Protein AF-A0A0M8PF37-F1 (afdb_monomer_lite)

Organism: NCBI:txid229535

Sequence (251 aa):
MSMDTLSPRGLLAKNKTFCYDGPNFSKLQDATQATSTLPYDDSRLQYYVRFTARGQQELYAGLLVPVMEYFYQIANQSMDLEFGFRGIENTCTSILELSAKAKDDYDEIFDGLKRLYGDESDNESLRAEIQEKIKQRLDVVNDMSDKAKDTSDNLVVAIRNINDAQERAKKVGVDLAKQTTVDRLRRCHEGETDAQEEFESDVLALERLKGIIAKQNMQDDSTASLVDLQLAVDEFFFPEIDTFDDDTWAL

Structure (mmCIF, N/CA/C/O backbone):
data_AF-A0A0M8PF37-F1
#
_entry.id   AF-A0A0M8PF37-F1
#
loop_
_atom_site.group_PDB
_atom_site.id
_atom_site.type_symbol
_atom_site.label_atom_id
_atom_site.label_alt_id
_atom_site.label_comp_id
_atom_site.label_asym_id
_atom_site.label_entity_id
_atom_site.label_seq_id
_atom_site.pdbx_PDB_ins_code
_atom_site.Cartn_x
_atom_site.Cartn_y
_atom_site.Cartn_z
_atom_site.occupancy
_atom_site.B_iso_or_equiv
_atom_site.auth_seq_id
_atom_site.auth_comp_id
_atom_site.auth_asym_id
_atom_site.auth_atom_id
_atom_site.pdbx_PDB_model_num
ATOM 1 N N . MET A 1 1 ? -31.238 -7.993 33.198 1.00 41.25 1 MET A N 1
ATOM 2 C CA . MET A 1 1 ? -30.629 -7.743 31.873 1.00 41.25 1 MET A CA 1
ATOM 3 C C . MET A 1 1 ? -29.927 -9.012 31.429 1.00 41.25 1 MET A C 1
ATOM 5 O O . MET A 1 1 ? -29.286 -9.632 32.266 1.00 41.25 1 MET A O 1
ATOM 9 N N . SER A 1 2 ? -30.096 -9.448 30.178 1.00 36.59 2 SER A N 1
ATOM 10 C CA . SER A 1 2 ? -29.299 -10.570 29.663 1.00 36.59 2 SER A CA 1
ATOM 11 C C . SER A 1 2 ? -27.861 -10.089 29.438 1.00 36.59 2 SER A C 1
ATOM 13 O O . SER A 1 2 ? -27.684 -9.010 28.878 1.00 36.59 2 SER A O 1
ATOM 15 N N . MET A 1 3 ? -26.845 -10.875 29.822 1.00 42.09 3 MET A N 1
ATOM 16 C CA . MET A 1 3 ? -25.429 -10.620 29.472 1.00 42.09 3 MET A CA 1
ATOM 17 C C . MET A 1 3 ? -25.216 -10.451 27.953 1.00 42.09 3 MET A C 1
ATOM 19 O O . MET A 1 3 ? -24.220 -9.882 27.517 1.00 42.09 3 MET A O 1
ATOM 23 N N . ASP A 1 4 ? -26.186 -10.894 27.152 1.00 47.25 4 ASP A N 1
ATOM 24 C CA . ASP A 1 4 ? -26.227 -10.782 25.698 1.00 47.25 4 ASP A CA 1
ATOM 25 C C . ASP A 1 4 ? -26.173 -9.352 25.133 1.00 47.25 4 ASP A C 1
ATOM 27 O O . ASP A 1 4 ? -25.844 -9.197 23.959 1.00 47.25 4 ASP A O 1
ATOM 31 N N . THR A 1 5 ? -26.514 -8.314 25.903 1.00 53.84 5 THR A N 1
ATOM 32 C CA . THR A 1 5 ? -26.517 -6.917 25.416 1.00 53.84 5 THR A CA 1
ATOM 33 C C . THR A 1 5 ? -25.208 -6.163 25.651 1.00 53.84 5 THR A C 1
ATOM 35 O O . THR A 1 5 ? -25.078 -5.051 25.157 1.00 53.84 5 THR A O 1
ATOM 38 N N . LEU A 1 6 ? -24.253 -6.736 26.394 1.00 63.09 6 LEU A N 1
ATOM 39 C CA . LEU A 1 6 ? -23.009 -6.053 26.793 1.00 63.09 6 LEU A CA 1
ATOM 40 C C . LEU A 1 6 ? -21.732 -6.729 26.273 1.00 63.09 6 LEU A C 1
ATOM 42 O O . LEU A 1 6 ? -20.633 -6.228 26.481 1.00 63.09 6 LEU A O 1
ATOM 46 N N . SER A 1 7 ? -21.851 -7.868 25.590 1.00 59.69 7 SER A N 1
ATOM 47 C CA . SER A 1 7 ? -20.716 -8.483 24.899 1.00 59.69 7 SER A CA 1
ATOM 48 C C . SER A 1 7 ? -20.489 -7.823 23.533 1.00 59.69 7 SER A C 1
ATOM 50 O O . SER A 1 7 ? -21.478 -7.552 22.846 1.00 59.69 7 SER A O 1
ATOM 52 N N . PRO A 1 8 ? -19.238 -7.655 23.077 1.00 60.00 8 PRO A N 1
ATOM 53 C CA . PRO A 1 8 ? -18.944 -7.097 21.761 1.00 60.00 8 PRO A CA 1
ATOM 54 C C . PRO A 1 8 ? -19.231 -8.142 20.666 1.00 60.00 8 PRO A C 1
ATOM 56 O O . PRO A 1 8 ? -18.374 -8.934 20.270 1.00 60.00 8 PRO A O 1
ATOM 59 N N . ARG A 1 9 ? -20.500 -8.219 20.248 1.00 58.34 9 ARG A N 1
ATOM 60 C CA . ARG A 1 9 ? -21.048 -9.354 19.488 1.00 58.34 9 ARG A CA 1
ATOM 61 C C . ARG A 1 9 ? -20.546 -9.472 18.052 1.00 58.34 9 ARG A C 1
ATOM 63 O O . ARG A 1 9 ? -20.535 -10.599 17.561 1.00 58.34 9 ARG A O 1
ATOM 70 N N . GLY A 1 10 ? -20.124 -8.392 17.398 1.00 60.72 10 GLY A N 1
ATOM 71 C CA . GLY A 1 10 ? -19.619 -8.475 16.025 1.00 60.72 10 GLY A CA 1
ATOM 72 C C . GLY A 1 10 ? -18.107 -8.346 15.864 1.00 60.72 10 GLY A C 1
ATOM 73 O O . GLY A 1 10 ? -17.616 -8.393 14.742 1.00 60.72 10 GLY A O 1
ATOM 74 N N . LEU A 1 11 ? -17.330 -8.365 16.957 1.00 63.00 11 LEU A N 1
ATOM 75 C CA . LEU A 1 11 ? -15.872 -8.589 16.866 1.00 63.00 11 LEU A CA 1
ATOM 76 C C . LEU A 1 11 ? -15.495 -9.982 16.378 1.00 63.00 11 LEU A C 1
ATOM 78 O O . LEU A 1 11 ? -14.340 -10.251 16.048 1.00 63.00 11 LEU A O 1
ATOM 82 N N . LEU A 1 12 ? -16.479 -10.872 16.332 1.00 61.25 12 LEU A N 1
ATOM 83 C CA . LEU A 1 12 ? -16.409 -12.106 15.588 1.00 61.25 12 LEU A CA 1
ATOM 84 C C . LEU A 1 12 ? -17.060 -11.846 14.228 1.00 61.25 12 LEU A C 1
ATOM 86 O O . LEU A 1 12 ? -18.280 -11.707 14.137 1.00 61.25 12 LEU A O 1
ATOM 90 N N . ALA A 1 13 ? -16.251 -11.815 13.167 1.00 54.03 13 ALA A N 1
ATOM 91 C CA . ALA A 1 13 ? -16.734 -11.795 11.793 1.00 54.03 13 ALA A CA 1
ATO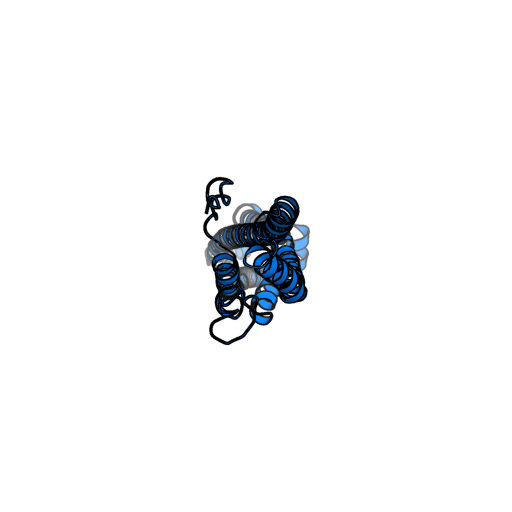M 92 C C . ALA A 1 13 ? -17.719 -12.958 11.559 1.00 54.03 13 ALA A C 1
ATOM 94 O O . ALA A 1 13 ? -17.758 -13.930 12.322 1.00 54.03 13 ALA A O 1
ATOM 95 N N . LYS A 1 14 ? -18.482 -12.919 10.456 1.00 54.03 14 LYS A N 1
ATOM 96 C CA . LYS A 1 14 ? -19.521 -13.919 10.100 1.00 54.03 14 LYS A CA 1
ATOM 97 C C . LYS A 1 14 ? -19.084 -15.394 10.220 1.00 54.03 14 LYS A C 1
ATOM 99 O O . LYS A 1 14 ? -19.938 -16.271 10.333 1.00 54.03 14 LYS A O 1
ATOM 104 N N . ASN A 1 15 ? -17.779 -15.665 10.250 1.00 53.44 15 ASN A N 1
ATOM 105 C CA . ASN A 1 15 ? -17.171 -16.991 10.326 1.00 53.44 15 ASN A CA 1
ATOM 106 C C . ASN A 1 15 ? -16.589 -17.345 11.715 1.00 53.44 15 ASN A C 1
ATOM 108 O O . ASN A 1 15 ? -15.863 -18.330 11.828 1.00 53.44 15 ASN A O 1
ATOM 112 N N . LYS A 1 16 ? -16.901 -16.578 12.772 1.00 55.47 16 LYS A N 1
ATOM 113 C CA . LYS A 1 16 ? -16.341 -16.708 14.138 1.00 55.47 16 LYS A CA 1
ATOM 114 C C . LYS A 1 16 ? -14.830 -16.470 14.247 1.00 55.47 16 LYS A C 1
ATOM 116 O O . LYS A 1 16 ? -14.225 -16.827 15.256 1.00 55.47 16 LYS A O 1
ATOM 121 N N . THR A 1 17 ? -14.223 -15.883 13.227 1.00 59.75 17 THR A N 1
ATOM 122 C CA . THR A 1 17 ? -12.863 -15.348 13.285 1.00 59.75 17 THR A CA 1
ATOM 123 C C . THR A 1 17 ? -12.907 -13.931 13.834 1.00 59.75 17 THR A C 1
ATOM 125 O O . THR A 1 17 ? -13.878 -13.211 13.612 1.00 59.75 17 THR A O 1
ATOM 128 N N . PHE A 1 18 ? -11.879 -13.542 14.583 1.00 69.81 18 PHE A N 1
ATOM 129 C CA . PHE A 1 18 ? -11.721 -12.164 15.039 1.00 69.81 18 PHE A CA 1
ATOM 130 C C . PHE A 1 18 ? -11.719 -11.207 13.834 1.00 69.81 18 PHE A C 1
ATOM 132 O O . PHE A 1 18 ? -11.240 -11.589 12.767 1.00 69.81 18 PHE A O 1
ATOM 139 N N . CYS A 1 19 ? -12.272 -10.000 13.988 1.00 66.62 19 CYS A N 1
ATOM 140 C CA . CYS A 1 19 ? -12.439 -9.027 12.900 1.00 66.62 19 CYS A CA 1
ATOM 141 C C . CYS A 1 19 ? -11.126 -8.648 12.195 1.00 66.62 19 CYS A C 1
ATOM 143 O O . CYS A 1 19 ? -11.165 -8.239 11.043 1.00 66.62 19 CYS A O 1
ATOM 145 N N . TYR A 1 20 ? -9.976 -8.850 12.843 1.00 70.06 20 TYR A N 1
ATOM 146 C CA . TYR A 1 20 ? -8.661 -8.755 12.216 1.00 70.06 20 TYR A CA 1
ATOM 147 C C . TYR A 1 20 ? -8.162 -10.135 11.756 1.00 70.06 20 TYR A C 1
ATOM 149 O O . TYR A 1 20 ? -7.577 -10.884 12.545 1.00 70.06 20 TYR A O 1
ATOM 157 N N . ASP A 1 21 ? -8.373 -10.483 10.482 1.00 74.75 21 ASP A N 1
ATOM 158 C CA . ASP A 1 21 ? -7.907 -11.757 9.924 1.00 74.75 21 ASP A CA 1
ATOM 159 C C . ASP A 1 21 ? -6.414 -11.700 9.559 1.00 74.75 21 ASP A C 1
ATOM 161 O O . ASP A 1 21 ? -6.003 -11.069 8.583 1.00 74.75 21 ASP A O 1
ATOM 165 N N . GLY A 1 22 ? -5.579 -12.380 10.349 1.00 76.81 22 GLY A N 1
ATOM 166 C CA . GLY A 1 22 ? -4.117 -12.369 10.204 1.00 76.81 22 GLY A CA 1
ATOM 167 C C . GLY A 1 22 ? -3.595 -12.583 8.769 1.00 76.81 22 GLY A C 1
ATOM 168 O O . GLY A 1 22 ? -2.722 -11.825 8.344 1.00 76.81 22 GLY A O 1
ATOM 169 N N . PRO A 1 23 ? -4.115 -13.551 7.987 1.00 82.12 23 PRO A N 1
ATOM 170 C CA . PRO A 1 23 ? -3.742 -13.737 6.585 1.00 82.12 23 PRO A CA 1
ATOM 171 C C . PRO A 1 23 ? -3.965 -12.507 5.694 1.00 82.12 23 PRO A C 1
ATOM 173 O O . PRO A 1 23 ? -3.091 -12.184 4.887 1.00 82.12 23 PRO A O 1
ATOM 176 N N . ASN A 1 24 ? -5.087 -11.796 5.847 1.00 82.31 24 ASN A N 1
ATOM 177 C CA . ASN A 1 24 ? -5.368 -10.593 5.061 1.00 82.31 24 ASN A CA 1
ATOM 178 C C . ASN A 1 24 ? -4.345 -9.498 5.378 1.00 82.31 24 ASN A C 1
ATOM 180 O O . ASN A 1 24 ? -3.753 -8.911 4.474 1.00 82.31 24 ASN A O 1
ATOM 184 N N . PHE A 1 25 ? -4.066 -9.266 6.661 1.00 83.56 25 PHE A N 1
ATOM 185 C CA . PHE A 1 25 ? -3.078 -8.271 7.086 1.00 83.56 25 PHE A CA 1
ATOM 186 C C . PHE A 1 25 ? -1.638 -8.656 6.724 1.00 83.56 25 PHE A C 1
ATOM 188 O O . PHE A 1 25 ? -0.855 -7.776 6.374 1.00 83.56 25 PHE A O 1
ATOM 195 N N . SER A 1 26 ? -1.295 -9.947 6.694 1.00 85.81 26 SER A N 1
ATOM 196 C CA . SER A 1 26 ? 0.003 -10.406 6.179 1.00 85.81 26 SER A CA 1
ATOM 197 C C . SER A 1 26 ? 0.202 -10.001 4.717 1.00 85.81 26 SER A C 1
ATOM 199 O O . SER A 1 26 ? 1.279 -9.536 4.354 1.00 85.81 26 SER A O 1
ATOM 201 N N . LYS A 1 27 ? -0.841 -10.115 3.883 1.00 86.19 27 LYS A N 1
ATOM 202 C CA . LYS A 1 27 ? -0.775 -9.706 2.473 1.00 86.19 27 LYS A CA 1
ATOM 203 C C . LYS A 1 27 ? -0.523 -8.200 2.327 1.00 86.19 27 LYS A C 1
ATOM 205 O O . LYS A 1 27 ? 0.324 -7.791 1.533 1.00 86.19 27 LYS A O 1
ATOM 210 N N . LEU A 1 28 ? -1.206 -7.382 3.131 1.00 86.44 28 LEU A N 1
ATOM 211 C CA . LEU A 1 28 ? -0.985 -5.933 3.181 1.00 86.44 28 LEU A CA 1
ATOM 212 C C . LEU A 1 28 ? 0.437 -5.583 3.654 1.00 86.44 28 LEU A C 1
ATOM 214 O O . LEU A 1 28 ? 1.064 -4.662 3.122 1.00 86.44 28 LEU A O 1
ATOM 218 N N . GLN A 1 29 ? 0.971 -6.323 4.626 1.00 87.06 29 GLN A N 1
ATOM 219 C CA . GLN A 1 29 ? 2.334 -6.130 5.118 1.00 87.06 29 GLN A CA 1
ATOM 220 C C . GLN A 1 29 ? 3.379 -6.453 4.042 1.00 87.06 29 GLN A C 1
ATOM 222 O O . GLN A 1 29 ? 4.285 -5.649 3.810 1.00 87.06 29 GLN A O 1
ATOM 227 N N . ASP A 1 30 ? 3.227 -7.579 3.342 1.00 88.00 30 ASP A N 1
ATOM 228 C CA . ASP A 1 30 ? 4.108 -7.964 2.234 1.00 88.00 30 ASP A CA 1
ATOM 229 C C . ASP A 1 30 ? 4.093 -6.904 1.121 1.00 88.00 30 ASP A C 1
ATOM 231 O O . ASP A 1 30 ? 5.146 -6.494 0.620 1.00 88.00 30 ASP A O 1
ATOM 235 N N . ALA A 1 31 ? 2.906 -6.390 0.778 1.00 87.06 31 ALA A N 1
ATOM 236 C CA . ALA A 1 31 ? 2.758 -5.311 -0.194 1.00 87.06 31 ALA A CA 1
ATOM 237 C C . ALA A 1 31 ? 3.442 -4.015 0.271 1.00 87.06 31 ALA A C 1
ATOM 239 O O . ALA A 1 31 ? 4.131 -3.371 -0.520 1.00 87.06 31 ALA A O 1
ATOM 240 N N . THR A 1 32 ? 3.323 -3.662 1.555 1.00 87.88 32 THR A N 1
ATOM 241 C CA . THR A 1 32 ? 3.987 -2.491 2.159 1.00 87.88 32 THR A CA 1
ATOM 242 C C . THR A 1 32 ? 5.513 -2.593 2.073 1.00 87.88 32 THR A C 1
ATOM 244 O O . THR A 1 32 ? 6.201 -1.627 1.738 1.00 87.88 32 THR A O 1
ATOM 247 N N . GLN A 1 33 ? 6.075 -3.776 2.325 1.00 87.44 33 GLN A N 1
ATOM 248 C CA . GLN A 1 33 ? 7.516 -3.987 2.181 1.00 87.44 33 GLN A CA 1
ATOM 249 C C . GLN A 1 33 ? 7.945 -3.886 0.714 1.00 87.44 33 GLN A C 1
ATOM 251 O O . GLN A 1 33 ? 8.932 -3.214 0.399 1.00 87.44 33 GLN A O 1
ATOM 256 N N . ALA A 1 34 ? 7.183 -4.492 -0.200 1.00 87.25 34 ALA A N 1
ATOM 257 C CA . ALA A 1 34 ? 7.468 -4.438 -1.628 1.00 87.25 34 ALA A CA 1
ATOM 258 C C . ALA A 1 34 ? 7.452 -2.997 -2.170 1.00 87.25 34 ALA A C 1
ATOM 260 O O . ALA A 1 34 ? 8.325 -2.636 -2.961 1.00 87.25 34 ALA A O 1
ATOM 261 N N . THR A 1 35 ? 6.520 -2.154 -1.719 1.00 88.50 35 THR A N 1
ATOM 262 C CA . THR A 1 35 ? 6.433 -0.746 -2.138 1.00 88.50 35 THR A CA 1
ATOM 263 C C . THR A 1 35 ? 7.584 0.112 -1.602 1.00 88.50 35 THR A C 1
ATOM 265 O O . THR A 1 35 ? 8.090 0.971 -2.326 1.00 88.50 35 THR A O 1
ATOM 268 N N . SER A 1 36 ? 8.080 -0.163 -0.390 1.00 87.81 36 SER A N 1
ATOM 269 C CA . SER A 1 36 ? 9.200 0.576 0.230 1.00 87.81 36 SER A CA 1
ATOM 270 C C . SER A 1 36 ? 10.548 0.425 -0.507 1.00 87.81 36 SER A C 1
ATOM 272 O O . SER A 1 36 ? 11.448 1.268 -0.407 1.00 87.81 36 SER A O 1
ATOM 274 N N . THR A 1 37 ? 10.698 -0.656 -1.279 1.00 89.19 37 THR A N 1
ATOM 275 C CA . THR A 1 37 ? 11.953 -1.020 -1.961 1.00 89.19 37 THR A CA 1
ATOM 276 C C . THR A 1 37 ? 12.029 -0.552 -3.414 1.00 89.19 37 THR A C 1
ATOM 278 O O . THR A 1 37 ? 13.009 -0.842 -4.104 1.00 89.19 37 THR A O 1
ATOM 281 N N . LEU A 1 38 ? 11.032 0.202 -3.886 1.00 94.50 38 LEU A N 1
ATOM 282 C CA . LEU A 1 38 ? 10.983 0.672 -5.267 1.00 94.50 38 LEU A CA 1
ATOM 283 C C . LEU A 1 38 ? 12.182 1.570 -5.639 1.00 94.50 38 LEU A C 1
ATOM 285 O O . LEU A 1 38 ? 12.711 2.307 -4.794 1.00 94.50 38 LEU A O 1
ATOM 289 N N . PRO A 1 39 ? 12.625 1.535 -6.912 1.00 95.75 39 PRO A N 1
ATOM 290 C CA . PRO A 1 39 ? 13.757 2.322 -7.380 1.00 95.75 39 PRO A CA 1
ATOM 291 C C . PRO A 1 39 ? 13.356 3.762 -7.716 1.00 95.75 39 PRO A C 1
ATOM 293 O O . PRO A 1 39 ? 13.190 4.118 -8.878 1.00 95.75 39 PRO A O 1
ATOM 296 N N . TYR A 1 40 ? 13.184 4.588 -6.690 1.00 94.94 40 TYR A N 1
ATOM 297 C CA . TYR A 1 40 ? 12.696 5.965 -6.819 1.00 94.94 40 TYR A CA 1
ATOM 298 C C . TYR A 1 40 ? 13.783 7.034 -7.027 1.00 94.94 40 TYR A C 1
ATOM 300 O O . TYR A 1 40 ? 13.478 8.222 -7.070 1.00 94.94 40 TYR A O 1
ATOM 308 N N . ASP A 1 41 ? 15.049 6.633 -7.113 1.00 95.69 41 ASP A N 1
ATOM 309 C CA . ASP A 1 41 ? 16.184 7.522 -7.361 1.00 95.69 41 ASP A CA 1
ATOM 310 C C . ASP A 1 41 ? 17.157 6.884 -8.360 1.00 95.69 41 ASP A C 1
ATOM 312 O O . ASP A 1 41 ? 17.103 5.675 -8.608 1.00 95.69 41 ASP A O 1
ATOM 316 N N . ASP A 1 42 ? 18.065 7.690 -8.915 1.00 95.69 42 ASP A N 1
ATOM 317 C CA . ASP A 1 42 ? 19.020 7.248 -9.938 1.00 95.69 42 ASP A CA 1
ATOM 318 C C . ASP A 1 42 ? 19.877 6.063 -9.478 1.00 95.69 42 ASP A C 1
ATOM 320 O O . ASP A 1 42 ? 20.171 5.157 -10.260 1.00 95.69 42 ASP A O 1
ATOM 324 N N . SER A 1 43 ? 20.275 6.043 -8.203 1.00 95.69 43 SER A N 1
ATOM 325 C CA . SER A 1 43 ? 21.165 5.008 -7.671 1.00 95.69 43 SER A CA 1
ATOM 326 C C . SER A 1 43 ? 20.444 3.668 -7.575 1.00 95.69 43 SER A C 1
ATOM 328 O O . SER A 1 43 ? 20.974 2.632 -7.984 1.00 95.69 43 SER A O 1
ATOM 330 N N . ARG A 1 44 ? 19.205 3.677 -7.079 1.00 95.06 44 ARG A N 1
ATOM 331 C CA . ARG A 1 44 ? 18.358 2.486 -7.015 1.00 95.06 44 ARG A CA 1
ATOM 332 C C . ARG A 1 44 ? 17.941 2.039 -8.410 1.00 95.06 44 ARG A C 1
ATOM 334 O O . ARG A 1 44 ? 17.983 0.843 -8.690 1.00 95.06 44 ARG A O 1
ATOM 341 N N . LEU A 1 45 ? 17.581 2.966 -9.296 1.00 95.44 45 LEU A N 1
ATOM 342 C CA . LEU A 1 45 ? 17.249 2.641 -10.681 1.00 95.44 45 LEU A CA 1
ATOM 343 C C . LEU A 1 45 ? 18.427 1.937 -11.359 1.00 95.44 45 LEU A C 1
ATOM 345 O O . LEU A 1 45 ? 18.245 0.870 -11.951 1.00 95.44 45 LEU A O 1
ATOM 349 N N . GLN A 1 46 ? 19.644 2.450 -11.178 1.00 94.62 46 GLN A N 1
ATOM 350 C CA . GLN A 1 46 ? 20.837 1.803 -11.707 1.00 94.62 46 GLN A CA 1
ATOM 351 C C . GLN A 1 46 ? 21.082 0.430 -11.079 1.00 94.62 46 GLN A C 1
ATOM 353 O O . GLN A 1 46 ? 21.436 -0.507 -11.788 1.00 94.62 46 GLN A O 1
ATOM 358 N N . TYR A 1 47 ? 20.865 0.273 -9.774 1.00 95.06 47 TYR A N 1
ATOM 359 C CA . TYR A 1 47 ? 21.056 -1.006 -9.091 1.00 95.06 47 TYR A CA 1
ATOM 360 C C . TYR A 1 47 ? 20.089 -2.098 -9.587 1.00 95.06 47 TYR A C 1
ATOM 362 O O . TYR A 1 47 ? 20.522 -3.212 -9.914 1.00 95.06 47 TYR A O 1
ATOM 370 N N . TYR A 1 48 ? 18.795 -1.772 -9.659 1.00 94.69 48 TYR A N 1
ATOM 371 C CA . TYR A 1 48 ? 17.719 -2.726 -9.941 1.00 94.69 48 TYR A CA 1
ATOM 372 C C . TYR A 1 48 ? 17.465 -2.946 -11.435 1.00 94.69 48 TYR A C 1
ATOM 374 O O . TYR A 1 48 ? 17.163 -4.066 -11.850 1.00 94.69 48 TYR A O 1
ATOM 382 N N . VAL A 1 49 ? 17.568 -1.894 -12.246 1.00 96.56 49 VAL A N 1
ATOM 383 C CA . VAL A 1 49 ? 17.138 -1.913 -13.650 1.00 96.56 49 VAL A CA 1
ATOM 384 C C . VAL A 1 49 ? 18.335 -2.059 -14.590 1.00 96.56 49 VAL A C 1
ATOM 386 O O . VAL A 1 49 ? 18.334 -2.967 -15.428 1.00 96.56 49 VAL A O 1
ATOM 389 N N . ARG A 1 50 ? 19.394 -1.269 -14.348 1.00 96.44 50 ARG A N 1
ATOM 390 C CA . ARG A 1 50 ? 20.693 -1.301 -15.052 1.00 96.44 50 ARG A CA 1
ATOM 391 C C . ARG A 1 50 ? 20.614 -0.918 -16.531 1.00 96.44 50 ARG A C 1
ATOM 393 O O . ARG A 1 50 ? 21.009 -1.703 -17.390 1.00 96.44 50 ARG A O 1
ATOM 400 N N . PHE A 1 51 ? 20.118 0.282 -16.816 1.00 97.38 51 PHE A N 1
ATOM 401 C CA . PHE A 1 51 ? 20.326 0.881 -18.134 1.00 97.38 51 PHE A CA 1
ATOM 402 C C . PHE A 1 51 ? 21.822 1.166 -18.354 1.00 97.38 51 PHE A C 1
ATOM 404 O O . PHE A 1 51 ? 22.593 1.356 -17.405 1.00 97.38 51 PHE A O 1
ATOM 411 N N . THR A 1 52 ? 22.239 1.201 -19.614 1.00 97.25 52 THR A N 1
ATOM 412 C CA . THR A 1 52 ? 23.491 1.838 -20.014 1.00 97.25 52 THR A CA 1
ATOM 413 C C . THR A 1 52 ? 23.383 3.349 -19.797 1.00 97.25 52 THR A C 1
ATOM 415 O O . THR A 1 52 ? 22.287 3.909 -19.715 1.00 97.25 52 THR A O 1
ATOM 418 N N . ALA A 1 53 ? 24.520 4.047 -19.741 1.00 95.69 53 ALA A N 1
ATOM 419 C CA . ALA A 1 53 ? 24.517 5.501 -19.573 1.00 95.69 53 ALA A CA 1
ATOM 420 C C . ALA A 1 53 ? 23.746 6.218 -20.701 1.00 95.69 53 ALA A C 1
ATOM 422 O O . ALA A 1 53 ? 23.010 7.169 -20.436 1.00 95.69 53 ALA A O 1
ATOM 423 N N . ARG A 1 54 ? 23.867 5.738 -21.949 1.00 96.19 54 ARG A N 1
ATOM 424 C CA . ARG A 1 54 ? 23.171 6.311 -23.112 1.00 96.19 54 ARG A CA 1
ATOM 425 C C . ARG A 1 54 ? 21.681 6.016 -23.096 1.00 96.19 54 ARG A C 1
ATOM 427 O O . ARG A 1 54 ? 20.894 6.943 -23.264 1.00 96.19 54 ARG A O 1
ATOM 434 N N . GLY A 1 55 ? 21.290 4.768 -22.840 1.00 97.06 55 GLY A N 1
ATOM 435 C CA . GLY A 1 55 ? 19.879 4.402 -22.726 1.00 97.06 55 GLY A CA 1
ATOM 436 C C . GLY A 1 55 ? 19.179 5.158 -21.600 1.00 97.06 55 GLY A C 1
ATOM 437 O O . GLY A 1 55 ? 18.078 5.681 -21.791 1.00 97.06 55 GLY A O 1
ATOM 438 N N . GLN A 1 56 ? 19.850 5.301 -20.451 1.00 96.50 56 GLN A N 1
ATOM 439 C CA . GLN A 1 56 ? 19.353 6.118 -19.348 1.00 96.50 56 GLN A CA 1
ATOM 440 C C . GLN A 1 56 ? 19.175 7.570 -19.786 1.00 96.50 56 GLN A C 1
ATOM 442 O O . GLN A 1 56 ? 18.089 8.110 -19.601 1.00 96.50 56 GLN A O 1
ATOM 447 N N . GLN A 1 57 ? 20.195 8.188 -20.392 1.00 97.06 57 GLN A N 1
ATOM 448 C CA . GLN A 1 57 ? 20.131 9.577 -20.851 1.00 97.06 57 GLN A CA 1
ATOM 449 C C . GLN A 1 57 ? 19.009 9.802 -21.874 1.00 97.06 57 GLN A C 1
ATOM 451 O O . GLN A 1 57 ? 18.276 10.786 -21.766 1.00 97.06 57 GLN A O 1
ATOM 456 N N . GLU A 1 58 ? 18.843 8.886 -22.830 1.00 97.75 58 GLU A N 1
ATOM 457 C CA . GLU A 1 58 ? 17.805 8.957 -23.859 1.00 97.75 58 GLU A CA 1
ATOM 458 C C . GLU A 1 58 ? 16.405 8.962 -23.234 1.00 97.75 58 GLU A C 1
ATOM 460 O O . GLU A 1 58 ? 15.549 9.767 -23.602 1.00 97.75 58 GLU A O 1
ATOM 465 N N . LEU A 1 59 ? 16.146 8.098 -22.251 1.00 97.44 59 LEU A N 1
ATOM 466 C CA . LEU A 1 59 ? 14.817 7.970 -21.648 1.00 97.44 59 LEU A CA 1
ATOM 467 C C . LEU A 1 59 ? 14.592 8.877 -20.428 1.00 97.44 59 LEU A C 1
ATOM 469 O O . LEU A 1 59 ? 13.456 8.965 -19.949 1.00 97.44 59 LEU A O 1
ATOM 473 N N . TYR A 1 60 ? 15.632 9.567 -19.952 1.00 96.88 60 TYR A N 1
ATOM 474 C CA . TYR A 1 60 ? 15.682 10.164 -18.617 1.00 96.88 60 TYR A CA 1
ATOM 475 C C . TYR A 1 60 ? 14.509 11.097 -18.318 1.00 96.88 60 TYR A C 1
ATOM 477 O O . TYR A 1 60 ? 13.637 10.776 -17.514 1.00 96.88 60 TYR A O 1
ATOM 485 N N . ALA A 1 61 ? 14.452 12.236 -19.007 1.00 95.25 61 ALA A N 1
ATOM 486 C CA . ALA A 1 61 ? 13.481 13.284 -18.711 1.00 95.25 61 ALA A CA 1
ATOM 487 C C . ALA A 1 61 ? 12.042 12.883 -19.070 1.00 95.25 61 ALA A C 1
ATOM 489 O O . ALA A 1 61 ? 11.096 13.323 -18.426 1.00 95.25 61 ALA A O 1
ATOM 490 N N . GLY A 1 62 ? 11.871 12.068 -20.116 1.00 93.69 62 GLY A N 1
ATOM 491 C CA . GLY A 1 62 ? 10.550 11.755 -20.659 1.00 93.69 62 GLY A CA 1
ATOM 492 C C . GLY A 1 62 ? 9.843 10.588 -19.976 1.00 93.69 62 GLY A C 1
ATOM 493 O O . GLY A 1 62 ? 8.619 10.543 -20.001 1.00 93.69 62 GLY A O 1
ATOM 494 N N . LEU A 1 63 ? 10.590 9.633 -19.413 1.00 96.56 63 LEU A N 1
ATOM 495 C CA . LEU A 1 63 ? 10.022 8.385 -18.891 1.00 96.56 63 LEU A CA 1
ATOM 496 C C . LEU A 1 63 ? 10.605 7.980 -17.535 1.00 96.56 63 LEU A C 1
ATOM 498 O O . LEU A 1 63 ? 9.844 7.577 -16.657 1.00 96.56 63 LEU A O 1
ATOM 502 N N . LEU A 1 64 ? 11.925 8.101 -17.338 1.00 97.31 64 LEU A N 1
ATOM 503 C CA . LEU A 1 64 ? 12.559 7.640 -16.096 1.00 97.31 64 LEU A CA 1
ATOM 504 C C . LEU A 1 64 ? 12.287 8.580 -14.915 1.00 97.31 64 LEU A C 1
ATOM 506 O O . LEU A 1 64 ? 11.946 8.108 -13.837 1.00 97.31 64 LEU A O 1
ATOM 510 N N . VAL A 1 65 ? 12.363 9.898 -15.109 1.00 97.50 65 VAL A N 1
ATOM 511 C CA . VAL A 1 65 ? 12.022 10.871 -14.057 1.00 97.50 65 VAL A CA 1
ATOM 512 C C . VAL A 1 65 ? 10.562 10.712 -13.602 1.00 97.50 65 VAL A C 1
ATOM 514 O O . VAL A 1 65 ? 10.359 10.483 -12.411 1.00 97.50 65 VAL A O 1
ATOM 517 N N . PRO A 1 66 ? 9.549 10.698 -14.497 1.00 97.62 66 PRO A N 1
ATOM 518 C CA . PRO A 1 66 ? 8.163 10.483 -14.081 1.00 97.62 66 PRO A CA 1
ATOM 519 C C . PRO A 1 66 ? 7.936 9.184 -13.299 1.00 97.62 66 PRO A C 1
ATOM 521 O O . PRO A 1 66 ? 7.235 9.188 -12.289 1.00 97.62 66 PRO A O 1
ATOM 524 N N . VAL A 1 67 ? 8.522 8.056 -13.728 1.00 97.25 67 VAL A N 1
ATOM 525 C CA . VAL A 1 67 ? 8.331 6.795 -12.993 1.00 97.25 67 VAL A CA 1
ATOM 526 C C . VAL A 1 67 ? 9.014 6.826 -11.625 1.00 97.25 67 VAL A C 1
ATOM 528 O O . VAL A 1 67 ? 8.429 6.343 -10.658 1.00 97.25 67 VAL A O 1
ATOM 531 N N . MET A 1 68 ? 10.203 7.431 -11.516 1.00 97.44 68 MET A N 1
ATOM 532 C CA . MET A 1 68 ? 10.904 7.593 -10.240 1.00 97.44 68 MET A CA 1
ATOM 533 C C . MET A 1 68 ? 10.120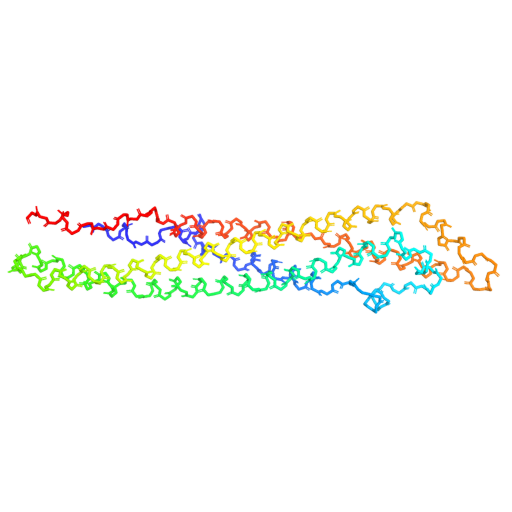 8.488 -9.277 1.00 97.44 68 MET A C 1
ATOM 535 O O . MET A 1 68 ? 10.005 8.148 -8.105 1.00 97.44 68 MET A O 1
ATOM 539 N N . GLU A 1 69 ? 9.501 9.566 -9.764 1.00 97.50 69 GLU A N 1
ATOM 540 C CA . GLU A 1 69 ? 8.622 10.422 -8.957 1.00 97.50 69 GLU A CA 1
ATOM 541 C C . GLU A 1 69 ? 7.412 9.654 -8.409 1.00 97.50 69 GLU A C 1
ATOM 543 O O . GLU A 1 69 ? 7.066 9.794 -7.234 1.00 97.50 69 GLU A O 1
ATOM 548 N N . TYR A 1 70 ? 6.777 8.807 -9.223 1.00 97.56 70 TYR A N 1
ATOM 549 C CA . TYR A 1 70 ? 5.665 7.980 -8.749 1.00 97.56 70 TYR A CA 1
ATOM 550 C C . TYR A 1 70 ? 6.128 6.879 -7.793 1.00 97.56 70 TYR A C 1
ATOM 552 O O . TYR A 1 70 ? 5.462 6.625 -6.792 1.00 97.56 70 TYR A O 1
ATOM 560 N N . PHE A 1 71 ? 7.287 6.265 -8.032 1.00 97.00 71 PHE A N 1
ATOM 561 C CA . PHE A 1 71 ? 7.892 5.329 -7.083 1.00 97.00 71 PHE A CA 1
ATOM 562 C C . PHE A 1 71 ? 8.261 6.004 -5.763 1.00 97.00 71 PHE A C 1
ATOM 564 O O . PHE A 1 71 ? 8.082 5.394 -4.712 1.00 97.00 71 PHE A O 1
ATOM 571 N N . TYR A 1 72 ? 8.711 7.258 -5.795 1.00 95.69 72 TYR A N 1
ATOM 572 C CA . TYR A 1 72 ? 8.981 8.034 -4.591 1.00 95.69 72 TYR A CA 1
ATOM 573 C C . TYR A 1 72 ? 7.696 8.280 -3.805 1.00 95.69 72 TYR A C 1
ATOM 575 O O . TYR A 1 72 ? 7.669 8.051 -2.602 1.00 95.69 72 TYR A O 1
ATOM 583 N N . GLN A 1 73 ? 6.612 8.679 -4.477 1.00 95.19 73 GLN A N 1
ATOM 584 C CA . GLN A 1 73 ? 5.306 8.852 -3.833 1.00 95.19 73 GLN A CA 1
ATOM 585 C C . GLN A 1 73 ? 4.833 7.551 -3.174 1.00 95.19 73 GLN A C 1
ATOM 587 O O . GLN A 1 73 ? 4.422 7.572 -2.017 1.00 95.19 73 GLN A O 1
ATOM 592 N N . ILE A 1 74 ? 4.956 6.420 -3.875 1.00 94.69 74 ILE A N 1
ATOM 593 C CA . ILE A 1 74 ? 4.602 5.099 -3.340 1.00 94.69 74 ILE A CA 1
ATOM 594 C C . ILE A 1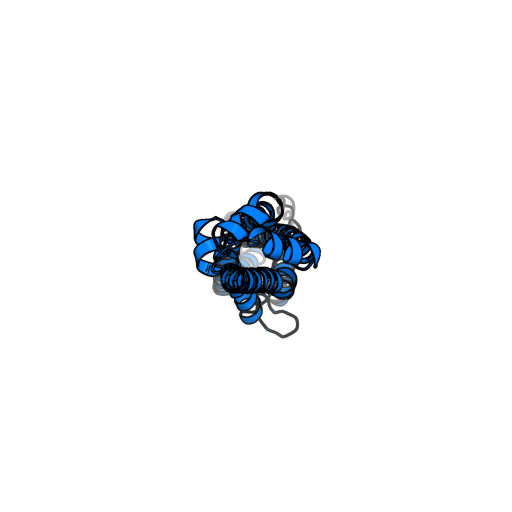 74 ? 5.451 4.756 -2.107 1.00 94.69 74 ILE A C 1
ATOM 596 O O . ILE A 1 74 ? 4.904 4.384 -1.072 1.00 94.69 74 ILE A O 1
ATOM 600 N N . ALA A 1 75 ? 6.774 4.904 -2.198 1.00 92.44 75 ALA A N 1
ATOM 601 C CA . ALA A 1 75 ? 7.686 4.599 -1.099 1.00 92.44 75 ALA A CA 1
ATOM 602 C C . ALA A 1 75 ? 7.499 5.550 0.094 1.00 92.44 75 ALA A C 1
ATOM 604 O O . ALA A 1 75 ? 7.600 5.132 1.238 1.00 92.44 75 ALA A O 1
ATOM 605 N N . ASN A 1 76 ? 7.178 6.823 -0.137 1.00 91.50 76 ASN A N 1
ATOM 606 C CA . ASN A 1 76 ? 6.913 7.767 0.945 1.00 91.50 76 ASN A CA 1
ATOM 607 C C . ASN A 1 76 ? 5.637 7.398 1.719 1.00 91.50 76 ASN A C 1
ATOM 609 O O . ASN A 1 76 ? 5.590 7.526 2.937 1.00 91.50 76 ASN A O 1
ATOM 613 N N . GLN A 1 77 ? 4.617 6.886 1.027 1.00 91.56 77 GLN A N 1
ATOM 614 C CA . GLN A 1 77 ? 3.383 6.403 1.653 1.00 91.56 77 GLN A CA 1
ATOM 615 C C . GLN A 1 77 ? 3.540 5.053 2.367 1.00 91.56 77 GLN A C 1
ATOM 617 O O . GLN A 1 77 ? 2.673 4.682 3.156 1.00 91.56 77 GLN A O 1
ATOM 622 N N . SER A 1 78 ? 4.642 4.319 2.161 1.00 86.19 78 SER A N 1
ATOM 623 C CA . SER A 1 78 ? 4.872 3.074 2.902 1.00 86.19 78 SER A CA 1
ATOM 624 C C . SER A 1 78 ? 5.116 3.321 4.395 1.00 86.19 78 SER A C 1
ATOM 626 O O . SER A 1 78 ? 4.828 2.438 5.195 1.00 86.19 78 SER A O 1
ATOM 628 N N . MET A 1 79 ? 5.605 4.507 4.787 1.00 85.06 79 MET A N 1
ATOM 629 C CA . MET A 1 79 ? 5.721 4.886 6.204 1.00 85.06 79 MET A CA 1
ATOM 630 C C . MET A 1 79 ? 4.346 5.040 6.862 1.00 85.06 79 MET A C 1
ATOM 632 O O . MET A 1 79 ? 4.139 4.528 7.960 1.00 85.06 79 MET A O 1
ATOM 636 N N . ASP A 1 80 ? 3.402 5.689 6.177 1.00 88.88 80 ASP A N 1
ATOM 637 C CA . ASP A 1 80 ? 2.029 5.856 6.665 1.00 88.88 80 ASP A CA 1
ATOM 638 C C . ASP A 1 80 ? 1.315 4.497 6.763 1.00 88.88 80 ASP A C 1
ATOM 640 O O . ASP A 1 80 ? 0.629 4.222 7.748 1.00 88.88 80 ASP A O 1
ATOM 644 N N . LEU A 1 81 ? 1.545 3.603 5.789 1.00 87.62 81 LEU A N 1
ATOM 645 C CA . LEU A 1 81 ? 1.075 2.216 5.857 1.00 87.62 81 LEU A CA 1
ATOM 646 C C . LEU A 1 81 ? 1.662 1.456 7.046 1.00 87.62 81 LEU A C 1
ATOM 648 O O . LEU A 1 81 ? 0.927 0.766 7.747 1.00 87.62 81 LEU A O 1
ATOM 652 N N . GLU A 1 82 ? 2.970 1.563 7.284 1.00 87.00 82 GLU A N 1
ATOM 653 C CA . GLU A 1 82 ? 3.625 0.887 8.405 1.00 87.00 82 GLU A CA 1
ATOM 654 C C . GLU A 1 82 ? 3.100 1.407 9.750 1.00 87.00 82 GLU A C 1
ATOM 656 O O . GLU A 1 82 ? 2.842 0.622 10.665 1.00 87.00 82 GLU A O 1
ATOM 661 N N . PHE A 1 83 ? 2.898 2.722 9.866 1.00 86.44 83 PHE A N 1
ATOM 662 C CA . PHE A 1 83 ? 2.304 3.330 11.050 1.00 86.44 83 PHE A CA 1
ATOM 663 C C . PHE A 1 83 ? 0.874 2.830 11.281 1.00 86.44 83 PHE A C 1
ATOM 665 O O . PHE A 1 83 ? 0.559 2.364 12.377 1.00 86.44 83 PHE A O 1
ATOM 672 N N . GLY A 1 84 ? 0.034 2.845 10.242 1.00 86.44 84 GLY A N 1
ATOM 673 C CA . GLY A 1 84 ? -1.321 2.301 10.307 1.00 86.44 84 GLY A CA 1
ATOM 674 C C . GLY A 1 84 ? -1.336 0.810 10.661 1.00 86.44 84 GLY A C 1
ATOM 675 O O . GLY A 1 84 ? -2.144 0.373 11.475 1.00 86.44 84 GLY A O 1
ATOM 676 N N . PHE A 1 85 ? -0.387 0.030 10.138 1.00 84.50 85 PHE A N 1
ATOM 677 C CA . PHE A 1 85 ? -0.260 -1.388 10.463 1.00 84.50 85 PHE A CA 1
ATOM 678 C C . PHE A 1 85 ? 0.052 -1.624 11.946 1.00 84.50 85 PHE A C 1
ATOM 680 O O . PHE A 1 85 ? -0.558 -2.482 12.578 1.00 84.50 85 PHE A O 1
ATOM 687 N N . ARG A 1 86 ? 0.948 -0.830 12.541 1.00 85.00 86 ARG A N 1
ATOM 688 C CA . ARG A 1 86 ? 1.194 -0.869 13.995 1.00 85.00 86 ARG A CA 1
ATOM 689 C C . ARG A 1 86 ? -0.026 -0.410 14.798 1.00 85.00 86 ARG A C 1
ATOM 691 O O . ARG A 1 86 ? -0.267 -0.915 15.890 1.00 85.00 86 ARG A O 1
ATOM 698 N N . GLY A 1 87 ? -0.813 0.518 14.253 1.00 85.69 87 GLY A N 1
ATOM 699 C CA . GLY A 1 87 ? -2.100 0.926 14.821 1.00 85.69 87 GLY A CA 1
ATOM 700 C C . GLY A 1 87 ? -3.048 -0.258 15.022 1.00 85.69 87 GLY A C 1
ATOM 701 O O . GLY A 1 87 ? -3.656 -0.376 16.082 1.00 85.69 87 GLY A O 1
ATOM 702 N N . ILE A 1 88 ? -3.084 -1.199 14.073 1.00 83.19 88 ILE A N 1
ATOM 703 C CA . ILE A 1 88 ? -3.908 -2.413 14.174 1.00 83.19 88 ILE A CA 1
ATOM 704 C C . ILE A 1 88 ? -3.519 -3.261 15.385 1.00 83.19 88 ILE A C 1
ATOM 706 O O . ILE A 1 88 ? -4.396 -3.717 16.117 1.00 83.19 88 ILE A O 1
ATOM 710 N N . GLU A 1 89 ? -2.221 -3.469 15.615 1.00 83.75 89 GLU A N 1
ATOM 711 C CA . GLU A 1 89 ? -1.730 -4.222 16.775 1.00 83.75 89 GLU A CA 1
ATOM 712 C C . GLU A 1 89 ? -2.175 -3.569 18.092 1.00 83.75 89 GLU A C 1
ATOM 714 O O . GLU A 1 89 ? -2.655 -4.255 19.002 1.00 83.75 89 GLU A O 1
ATOM 719 N N . ASN A 1 90 ? -2.087 -2.239 18.168 1.00 84.56 90 ASN A N 1
ATOM 720 C CA . ASN A 1 90 ? -2.543 -1.479 19.330 1.00 84.56 90 ASN A CA 1
ATOM 721 C C . ASN A 1 90 ? -4.052 -1.637 19.544 1.00 84.56 90 ASN A C 1
ATOM 723 O O . ASN A 1 90 ? -4.476 -1.944 20.658 1.00 84.56 90 ASN A O 1
ATOM 727 N N . THR A 1 91 ? -4.860 -1.502 18.487 1.00 83.25 91 THR A N 1
ATOM 728 C CA . THR A 1 91 ? -6.312 -1.707 18.558 1.00 83.25 91 THR A CA 1
ATOM 729 C C . THR A 1 91 ? -6.643 -3.128 19.019 1.00 83.25 91 THR A C 1
ATOM 731 O O . THR A 1 91 ? -7.413 -3.297 19.961 1.00 83.25 91 THR A O 1
ATOM 734 N N . CYS A 1 92 ? -6.007 -4.155 18.444 1.00 81.75 92 CYS A N 1
ATOM 735 C CA . CYS A 1 92 ? -6.186 -5.550 18.862 1.00 81.75 92 CYS A CA 1
ATOM 736 C C . CYS A 1 92 ? -5.861 -5.752 20.348 1.00 81.75 92 CYS A C 1
ATOM 738 O O . CYS A 1 92 ? -6.613 -6.412 21.067 1.00 81.75 92 CYS A O 1
ATOM 740 N N . THR A 1 93 ? -4.762 -5.164 20.820 1.00 84.69 93 THR A N 1
ATOM 741 C CA . THR A 1 93 ? -4.343 -5.246 22.224 1.00 84.69 93 THR A CA 1
ATOM 742 C C . THR A 1 93 ? -5.375 -4.598 23.144 1.00 84.69 93 THR A C 1
ATOM 744 O O . THR A 1 93 ? -5.823 -5.237 24.096 1.00 84.69 93 THR A O 1
ATOM 747 N N . SER A 1 94 ? -5.837 -3.385 22.824 1.00 83.62 94 SER A N 1
ATOM 748 C CA . SER A 1 94 ? -6.866 -2.692 23.610 1.00 83.62 94 SER A CA 1
ATOM 749 C C . SER A 1 94 ? -8.179 -3.476 23.678 1.00 83.62 94 SER A C 1
ATOM 751 O O . SER A 1 94 ? -8.805 -3.541 24.735 1.00 83.62 94 SER A O 1
ATOM 753 N N . ILE A 1 95 ? -8.577 -4.134 22.587 1.00 80.81 95 ILE A N 1
ATOM 754 C CA . ILE A 1 95 ? -9.767 -4.995 22.556 1.00 80.81 95 ILE A CA 1
ATOM 755 C C . ILE A 1 95 ? -9.621 -6.182 23.509 1.00 80.81 95 ILE A C 1
ATOM 757 O O . ILE A 1 95 ? -10.557 -6.506 24.247 1.00 80.81 95 ILE A O 1
ATOM 761 N N . LEU A 1 96 ? -8.460 -6.841 23.500 1.00 83.19 96 LEU A N 1
ATOM 762 C CA . LEU A 1 96 ? -8.182 -7.979 24.375 1.00 83.19 96 LEU A CA 1
ATOM 763 C C . LEU A 1 96 ? -8.169 -7.558 25.846 1.00 83.19 96 LEU A C 1
ATOM 765 O O . LEU A 1 96 ? -8.777 -8.233 26.676 1.00 83.19 96 LEU A O 1
ATOM 769 N N . GLU A 1 97 ? -7.538 -6.429 26.166 1.00 85.69 97 GLU A N 1
ATOM 770 C CA . GLU A 1 97 ? -7.501 -5.874 27.522 1.00 85.69 97 GLU A CA 1
ATOM 771 C C . GLU A 1 97 ? -8.900 -5.501 28.030 1.00 85.69 97 GLU A C 1
ATOM 773 O O . GLU A 1 97 ? -9.281 -5.879 29.142 1.00 85.69 97 GLU A O 1
ATOM 778 N N . LEU A 1 98 ? -9.698 -4.819 27.201 1.00 83.88 98 LEU A N 1
ATOM 779 C CA . LEU A 1 98 ? -11.092 -4.494 27.507 1.00 83.88 98 LEU A CA 1
ATOM 780 C C . LEU A 1 98 ? -11.920 -5.757 27.735 1.00 83.88 98 LEU A C 1
ATOM 782 O O . LEU A 1 98 ? -12.689 -5.824 28.697 1.00 83.88 98 LEU A O 1
ATOM 786 N N . SER A 1 99 ? -11.762 -6.762 26.876 1.00 82.56 99 SER A N 1
ATOM 787 C CA . SER A 1 99 ? -12.495 -8.028 26.972 1.00 82.56 99 SER A CA 1
ATOM 788 C C . SER A 1 99 ? -12.117 -8.812 28.229 1.00 82.56 99 SER A C 1
ATOM 790 O O . SER A 1 99 ? -12.995 -9.367 28.885 1.00 82.56 99 SER A O 1
ATOM 792 N N . ALA A 1 100 ? -10.834 -8.821 28.601 1.00 85.75 100 ALA A N 1
ATOM 793 C CA . ALA A 1 100 ? -10.345 -9.508 29.793 1.00 85.75 100 ALA A CA 1
ATOM 794 C C . ALA A 1 100 ? -10.910 -8.909 31.091 1.00 85.75 100 ALA A C 1
ATOM 796 O O . ALA A 1 100 ? -11.232 -9.656 32.011 1.00 85.75 100 ALA A O 1
ATOM 797 N N . LYS A 1 101 ? -11.076 -7.581 31.147 1.00 88.56 101 LYS A N 1
ATOM 798 C CA . LYS A 1 101 ? -11.630 -6.868 32.313 1.00 88.56 101 LYS A CA 1
ATOM 799 C C . LYS A 1 101 ? -13.156 -6.853 32.380 1.00 88.56 101 LYS A C 1
ATOM 801 O O . LYS A 1 101 ? -13.714 -6.556 33.427 1.00 88.56 101 LYS A O 1
ATOM 806 N N . ALA A 1 102 ? -13.840 -7.185 31.284 1.00 85.38 102 ALA A N 1
ATOM 807 C CA . ALA A 1 102 ? -15.286 -7.000 31.165 1.00 85.38 102 ALA A CA 1
ATOM 808 C C . ALA A 1 102 ? -16.081 -7.680 32.289 1.00 85.38 102 ALA A C 1
ATOM 810 O O . ALA A 1 102 ? -17.043 -7.107 32.786 1.00 85.38 102 ALA A O 1
ATOM 811 N N . LYS A 1 103 ? -15.685 -8.893 32.695 1.00 87.62 103 LYS A N 1
ATOM 812 C CA . LYS A 1 103 ? -16.369 -9.607 33.776 1.00 87.62 103 LYS A CA 1
ATOM 813 C C . LYS A 1 103 ? -16.269 -8.853 35.100 1.00 87.62 103 LYS A C 1
ATOM 815 O O . LYS A 1 103 ? -17.299 -8.642 35.726 1.00 87.62 103 LYS A O 1
ATOM 820 N N . ASP A 1 104 ? -15.061 -8.470 35.494 1.00 90.69 104 ASP A N 1
ATOM 821 C CA . ASP A 1 104 ? -14.821 -7.806 36.775 1.00 90.69 104 ASP A CA 1
ATOM 822 C C . ASP A 1 104 ? -15.520 -6.438 36.799 1.00 90.69 104 ASP A C 1
ATOM 824 O O . ASP A 1 104 ? -16.265 -6.144 37.732 1.00 90.69 104 ASP A O 1
ATOM 828 N N . ASP A 1 105 ? -15.396 -5.662 35.715 1.00 89.38 105 ASP A N 1
ATOM 829 C CA . ASP A 1 105 ? -16.058 -4.360 35.573 1.00 89.38 105 ASP A CA 1
ATOM 830 C C . ASP A 1 105 ? -17.593 -4.491 35.669 1.00 89.38 105 ASP A C 1
ATOM 832 O O . ASP A 1 105 ? -18.254 -3.719 36.366 1.00 89.38 105 ASP A O 1
ATOM 836 N N . TYR A 1 106 ? -18.187 -5.477 34.984 1.00 89.50 106 TYR A N 1
ATOM 837 C CA . TYR A 1 106 ? -19.636 -5.686 35.012 1.00 89.50 106 TYR A CA 1
ATOM 838 C C . TYR A 1 106 ? -20.137 -6.271 36.328 1.00 89.50 106 TYR A C 1
ATOM 840 O O . TYR A 1 106 ? -21.218 -5.879 36.765 1.00 89.50 106 TYR A O 1
ATOM 848 N N . ASP A 1 107 ? -19.394 -7.179 36.960 1.00 91.69 107 ASP A N 1
ATOM 849 C CA . ASP A 1 107 ? -19.761 -7.728 38.266 1.00 91.69 107 ASP A CA 1
ATOM 850 C C . ASP A 1 107 ? -19.815 -6.595 39.307 1.00 91.69 107 ASP A C 1
ATOM 852 O O . ASP A 1 107 ? -20.820 -6.462 40.003 1.00 91.69 107 ASP A O 1
ATOM 856 N N . GLU A 1 108 ? -18.814 -5.704 39.341 1.00 92.00 108 GLU A N 1
ATOM 857 C CA . GLU A 1 108 ? -18.808 -4.545 40.245 1.00 92.00 108 GLU A CA 1
ATOM 858 C C . GLU A 1 108 ? -19.980 -3.585 39.984 1.00 92.00 108 GLU A C 1
ATOM 860 O O . GLU A 1 108 ? -20.664 -3.162 40.923 1.00 92.00 108 GLU A O 1
ATOM 865 N N . ILE A 1 109 ? -20.251 -3.259 38.713 1.00 91.00 109 ILE A N 1
ATOM 866 C CA . ILE A 1 109 ? -21.376 -2.392 38.333 1.00 91.00 109 ILE A CA 1
ATOM 867 C C . ILE A 1 109 ? -22.710 -3.036 38.730 1.00 91.00 109 ILE A C 1
ATOM 869 O O . ILE A 1 109 ? -23.569 -2.374 39.315 1.00 91.00 109 ILE A O 1
ATOM 873 N N . PHE A 1 110 ? -22.911 -4.322 38.434 1.00 92.31 110 PHE A N 1
ATOM 874 C CA . PHE A 1 110 ? -24.176 -5.001 38.707 1.00 92.31 110 PHE A CA 1
ATOM 875 C C . PHE A 1 110 ? -24.408 -5.269 40.191 1.00 92.31 110 PHE A C 1
ATOM 877 O O . PHE A 1 110 ? -25.547 -5.132 40.645 1.00 92.31 110 PHE A O 1
ATOM 884 N N . ASP A 1 111 ? -23.367 -5.597 40.954 1.00 93.69 111 ASP A N 1
ATOM 885 C CA . ASP A 1 111 ? -23.467 -5.735 42.406 1.00 93.69 111 ASP A CA 1
ATOM 886 C C . ASP A 1 111 ? -23.802 -4.390 43.061 1.00 93.69 111 ASP A C 1
ATOM 888 O O . ASP A 1 111 ? -24.674 -4.327 43.934 1.00 93.69 111 ASP A O 1
ATOM 892 N N . GLY A 1 112 ? -23.190 -3.299 42.589 1.00 92.56 112 GLY A N 1
ATOM 893 C CA . GLY A 1 112 ? -23.544 -1.945 43.006 1.00 92.56 112 GLY A CA 1
ATOM 894 C C . GLY A 1 112 ? -25.003 -1.599 42.691 1.00 92.56 112 GLY A C 1
ATOM 895 O O . GLY A 1 112 ? -25.751 -1.184 43.580 1.00 92.56 112 GLY A O 1
ATOM 896 N N . LEU A 1 113 ? -25.445 -1.821 41.449 1.00 92.06 113 LEU A N 1
ATOM 897 C CA . LEU A 1 113 ? -26.832 -1.568 41.042 1.00 92.06 113 LEU A CA 1
ATOM 898 C C . LEU A 1 113 ? -27.819 -2.392 41.875 1.00 92.06 113 LEU A C 1
ATOM 900 O O . LEU A 1 113 ? -28.856 -1.883 42.289 1.00 92.06 113 LEU A O 1
ATOM 904 N N . LYS A 1 114 ? -27.501 -3.654 42.173 1.00 93.62 114 LYS A N 1
ATOM 905 C CA . LYS A 1 114 ? -28.346 -4.515 43.007 1.00 93.62 114 LYS A CA 1
ATOM 906 C C . LYS A 1 114 ? -28.529 -3.961 44.423 1.00 93.62 114 LYS A C 1
ATOM 908 O O . LYS A 1 114 ? -29.628 -4.078 44.959 1.00 93.62 114 LYS A O 1
ATOM 913 N N . ARG A 1 115 ? -27.484 -3.368 45.010 1.00 93.12 115 ARG A N 1
ATOM 914 C CA . ARG A 1 115 ? -27.549 -2.699 46.322 1.00 93.12 115 ARG A CA 1
ATOM 915 C C . ARG A 1 115 ? -28.404 -1.431 46.263 1.00 93.12 115 ARG A C 1
ATOM 917 O O . ARG A 1 115 ? -29.285 -1.267 47.103 1.00 93.12 115 ARG A O 1
ATOM 924 N N . LEU A 1 116 ? -28.231 -0.598 45.229 1.00 91.88 116 LEU A N 1
ATOM 925 C CA . LEU A 1 116 ? -29.070 0.591 45.009 1.00 91.88 116 LEU A CA 1
ATOM 926 C C . LEU A 1 116 ? -30.555 0.245 44.845 1.00 91.88 116 LEU A C 1
ATOM 928 O O . LEU A 1 116 ? -31.410 0.895 45.427 1.00 91.88 116 LEU A O 1
ATOM 932 N N . TYR A 1 117 ? -30.894 -0.790 44.077 1.00 89.06 117 TYR A N 1
ATOM 933 C CA . TYR A 1 117 ? -32.293 -1.213 43.917 1.00 89.06 117 TYR A CA 1
ATOM 934 C C . TYR A 1 117 ? -32.826 -2.051 45.092 1.00 89.06 117 TYR A C 1
ATOM 936 O O . TYR A 1 117 ? -33.960 -2.532 45.039 1.00 89.06 117 TYR A O 1
ATOM 944 N N . GLY A 1 118 ? -32.005 -2.272 46.119 1.00 89.62 118 GLY A N 1
ATOM 945 C CA . GLY A 1 118 ? -32.318 -3.078 47.288 1.00 89.62 118 GLY A CA 1
ATOM 946 C C . GLY A 1 118 ? -32.444 -2.231 48.546 1.00 89.62 118 GLY A C 1
ATOM 947 O O . GLY A 1 118 ? -33.370 -1.441 48.702 1.00 89.62 118 GLY A O 1
ATOM 948 N N . ASP A 1 119 ? -31.534 -2.468 49.480 1.00 86.62 119 ASP A N 1
ATOM 949 C CA . ASP A 1 119 ? -31.522 -1.905 50.827 1.00 86.62 119 ASP A CA 1
ATOM 950 C C . ASP A 1 119 ? -30.789 -0.560 50.939 1.00 86.62 119 ASP A C 1
ATOM 952 O O . ASP A 1 119 ? -30.885 0.099 51.973 1.00 86.62 119 ASP A O 1
ATOM 956 N N . GLU A 1 120 ? -30.105 -0.119 49.880 1.00 90.31 120 GLU A N 1
ATOM 957 C CA . GLU A 1 120 ? -29.309 1.114 49.856 1.00 90.31 120 GLU A CA 1
ATOM 958 C C . GLU A 1 120 ? -29.832 2.144 48.835 1.00 90.31 120 GLU A C 1
ATOM 960 O O . GLU A 1 120 ? -29.049 2.873 48.226 1.00 90.31 120 GLU A O 1
ATOM 965 N N . SER A 1 121 ? -31.155 2.228 48.639 1.00 80.19 121 SER A N 1
ATOM 966 C CA . SER A 1 121 ? -31.784 3.090 47.615 1.00 80.19 121 SER A CA 1
ATOM 967 C C . SER A 1 121 ? -31.443 4.574 47.718 1.00 80.19 121 SER A C 1
ATOM 969 O O . SER A 1 121 ? -31.257 5.243 46.698 1.00 80.19 121 SER A O 1
ATOM 971 N N . ASP A 1 122 ? -31.296 5.068 48.944 1.00 84.75 122 ASP A N 1
ATOM 972 C CA . ASP A 1 122 ? -31.059 6.484 49.233 1.00 84.75 122 ASP A CA 1
ATOM 973 C C . ASP A 1 122 ? -29.555 6.780 49.427 1.00 84.75 122 ASP A C 1
ATOM 975 O O . ASP A 1 122 ? -29.170 7.823 49.957 1.00 84.75 122 ASP A O 1
ATOM 979 N N . ASN A 1 123 ? -28.674 5.851 49.027 1.00 92.00 123 ASN A N 1
ATOM 980 C CA . ASN A 1 123 ? -27.227 5.990 49.171 1.00 92.00 123 ASN A CA 1
ATOM 981 C C . ASN A 1 123 ? -26.617 6.764 47.986 1.00 92.00 123 ASN A C 1
ATOM 983 O O . ASN A 1 123 ? -26.167 6.183 46.996 1.00 92.00 123 ASN A O 1
ATOM 987 N N . GLU A 1 124 ? -26.563 8.094 48.107 1.00 92.44 124 GLU A N 1
ATOM 988 C CA . GLU A 1 124 ? -25.957 8.983 47.099 1.00 92.44 124 GLU A CA 1
ATOM 989 C C . GLU A 1 124 ? -24.489 8.644 46.795 1.00 92.44 124 GLU A C 1
ATOM 991 O O . GLU A 1 124 ? -24.059 8.733 45.647 1.00 92.44 124 GLU A O 1
ATOM 996 N N . SER A 1 125 ? -23.716 8.212 47.798 1.00 93.44 125 SER A N 1
ATOM 997 C CA . SER A 1 125 ? -22.301 7.861 47.600 1.00 93.44 125 SER A CA 1
ATOM 998 C C . SER A 1 125 ? -22.143 6.610 46.737 1.00 93.44 125 SER A C 1
ATOM 1000 O O . SER A 1 125 ? -21.308 6.591 45.836 1.00 93.44 125 SER A O 1
ATOM 1002 N N . LEU A 1 126 ? -22.977 5.591 46.966 1.00 91.06 126 LEU A N 1
ATOM 1003 C CA . LEU A 1 126 ? -23.008 4.388 46.133 1.00 91.06 126 LEU A CA 1
ATOM 1004 C C . LEU A 1 126 ? -23.457 4.715 44.701 1.00 91.06 126 LEU A C 1
ATOM 1006 O O . LEU A 1 126 ? -22.899 4.181 43.743 1.00 91.06 126 LEU A O 1
ATOM 1010 N N . ARG A 1 127 ? -24.430 5.624 44.543 1.00 91.81 127 ARG A N 1
ATOM 1011 C CA . ARG A 1 127 ? -24.885 6.096 43.227 1.00 91.81 127 ARG A CA 1
ATOM 1012 C C . ARG A 1 127 ? -23.753 6.750 42.439 1.00 91.81 127 ARG A C 1
ATOM 1014 O O . ARG A 1 127 ? -23.519 6.352 41.299 1.00 91.81 127 ARG A O 1
ATOM 1021 N N . ALA A 1 128 ? -23.020 7.667 43.067 1.00 91.94 128 ALA A N 1
ATOM 1022 C CA . ALA A 1 128 ? -21.871 8.323 42.452 1.00 91.94 128 ALA A CA 1
ATOM 1023 C C . ALA A 1 128 ? -20.756 7.325 42.084 1.00 91.94 128 ALA A C 1
ATOM 1025 O O . ALA A 1 128 ? -20.187 7.413 40.998 1.00 91.94 128 ALA A O 1
ATOM 1026 N N . GLU A 1 129 ? -20.470 6.339 42.944 1.00 92.62 129 GLU A N 1
ATOM 1027 C CA . GLU A 1 129 ? -19.466 5.302 42.666 1.00 92.62 129 GLU A CA 1
ATOM 1028 C C . GLU A 1 129 ? -19.819 4.474 41.421 1.00 92.62 129 GLU A C 1
ATOM 1030 O O . GLU A 1 129 ? -18.967 4.235 40.564 1.00 92.62 129 GLU A O 1
ATOM 1035 N N . ILE A 1 130 ? -21.078 4.049 41.293 1.00 91.62 130 ILE A N 1
ATOM 1036 C CA . ILE A 1 130 ? -21.533 3.244 40.152 1.00 91.62 130 ILE A CA 1
ATOM 1037 C C . ILE A 1 130 ? -21.527 4.067 38.863 1.00 91.62 130 ILE A C 1
ATOM 1039 O O . ILE A 1 130 ? -21.089 3.563 37.829 1.00 91.62 130 ILE A O 1
ATOM 1043 N N . GLN A 1 131 ? -21.974 5.327 38.915 1.00 90.19 131 GLN A N 1
ATOM 1044 C CA . GLN A 1 131 ? -21.908 6.237 37.768 1.00 90.19 131 GLN A CA 1
ATOM 1045 C C . GLN A 1 131 ? -20.466 6.420 37.286 1.00 90.19 131 GLN A C 1
ATOM 1047 O O . GLN A 1 131 ? -20.205 6.318 36.088 1.00 90.19 131 GLN A O 1
ATOM 1052 N N . GLU A 1 132 ? -19.523 6.616 38.208 1.00 91.19 132 GLU A N 1
ATOM 1053 C CA . GLU A 1 132 ? -18.107 6.757 37.875 1.00 91.19 132 GLU A CA 1
ATOM 1054 C C . GLU A 1 132 ? -17.539 5.477 37.242 1.00 91.19 132 GLU A C 1
ATOM 1056 O O . GLU A 1 132 ? -16.851 5.555 36.227 1.00 91.19 132 GLU A O 1
ATOM 1061 N N . LYS A 1 133 ? -17.878 4.285 37.753 1.00 90.88 133 LYS A N 1
ATOM 1062 C CA . LYS A 1 133 ? -17.452 3.007 37.143 1.00 90.88 133 LYS A CA 1
ATOM 1063 C C . LYS A 1 133 ? -18.010 2.815 35.730 1.00 90.88 133 LYS A C 1
ATOM 1065 O O . LYS A 1 133 ? -17.281 2.395 34.830 1.00 90.88 133 LYS A O 1
ATOM 1070 N N . ILE A 1 134 ? -19.288 3.141 35.516 1.00 88.44 134 ILE A N 1
ATOM 1071 C CA . ILE A 1 134 ? -19.916 3.093 34.185 1.00 88.44 134 ILE A CA 1
ATOM 1072 C C . ILE A 1 134 ? -19.204 4.059 33.235 1.00 88.44 134 ILE A C 1
ATOM 1074 O O . ILE A 1 134 ? -18.858 3.671 32.118 1.00 88.44 134 ILE A O 1
ATOM 1078 N N . LYS A 1 135 ? -18.947 5.290 33.689 1.00 89.06 135 LYS A N 1
ATOM 1079 C CA . LYS A 1 135 ? -18.253 6.312 32.908 1.00 89.06 135 LYS A CA 1
ATOM 1080 C C . LYS A 1 135 ? -16.837 5.881 32.539 1.00 89.06 135 LYS A C 1
ATOM 1082 O O . LYS A 1 135 ? -16.496 5.922 31.366 1.00 89.06 135 LYS A O 1
ATOM 1087 N N . GLN A 1 136 ? -16.049 5.391 33.495 1.00 89.25 136 GLN A N 1
ATOM 1088 C CA . GLN A 1 136 ? -14.694 4.896 33.237 1.00 89.25 136 GLN A CA 1
ATOM 1089 C C . GLN A 1 136 ? -14.691 3.818 32.156 1.00 89.25 136 GLN A C 1
ATOM 1091 O O . GLN A 1 136 ? -13.886 3.872 31.229 1.00 89.25 136 GLN A O 1
ATOM 1096 N N . ARG A 1 137 ? -15.615 2.853 32.234 1.00 87.56 137 ARG A N 1
ATOM 1097 C CA . ARG A 1 137 ? -15.728 1.804 31.219 1.00 87.56 137 ARG A CA 1
ATOM 1098 C C . ARG A 1 137 ? -16.107 2.374 29.849 1.00 87.56 137 ARG A C 1
ATOM 1100 O O . ARG A 1 137 ? -15.538 1.939 28.850 1.00 87.56 137 ARG A O 1
ATOM 1107 N N . LEU A 1 138 ? -17.045 3.321 29.806 1.00 85.62 138 LEU A N 1
ATOM 1108 C CA . LEU A 1 138 ? -17.476 3.986 28.576 1.00 85.62 138 LEU A CA 1
ATOM 1109 C C . LEU A 1 138 ? -16.337 4.794 27.938 1.00 85.62 138 LEU A C 1
ATOM 1111 O O . LEU A 1 138 ? -16.114 4.667 26.738 1.00 85.62 138 LEU A O 1
ATOM 1115 N N . ASP A 1 139 ? -15.574 5.542 28.734 1.00 86.75 139 ASP A N 1
ATOM 1116 C CA . ASP A 1 139 ? -14.436 6.340 28.271 1.00 86.75 139 ASP A CA 1
ATOM 1117 C C . ASP A 1 139 ? -13.372 5.457 27.598 1.00 86.75 139 ASP A C 1
ATOM 1119 O O . ASP A 1 139 ? -12.881 5.800 26.523 1.00 86.75 139 ASP A O 1
ATOM 1123 N N . VAL A 1 140 ? -13.055 4.282 28.165 1.00 84.81 140 VAL A N 1
ATOM 1124 C CA . VAL A 1 140 ? -12.098 3.351 27.534 1.00 84.81 140 VAL A CA 1
ATOM 1125 C C . VAL A 1 140 ? -12.653 2.747 26.238 1.00 84.81 140 VAL A C 1
ATOM 1127 O O . VAL A 1 140 ? -11.902 2.539 25.285 1.00 84.81 140 VAL A O 1
ATOM 1130 N N . VAL A 1 141 ? -13.958 2.461 26.173 1.00 83.56 141 VAL A N 1
ATOM 1131 C CA . VAL A 1 141 ? -14.593 1.964 24.940 1.00 83.56 141 VAL A CA 1
ATOM 1132 C C . VAL A 1 141 ? -14.558 3.030 23.840 1.00 83.56 141 VAL A C 1
ATOM 1134 O O . VAL A 1 141 ? -14.198 2.706 22.709 1.00 83.56 141 VAL A O 1
ATOM 1137 N N . ASN A 1 142 ? -14.855 4.287 24.174 1.00 83.56 142 ASN A N 1
ATOM 1138 C CA . ASN A 1 142 ? -14.817 5.409 23.235 1.00 83.56 142 ASN A CA 1
ATOM 1139 C C . ASN A 1 142 ? -13.395 5.677 22.720 1.00 83.56 142 ASN A C 1
ATOM 1141 O O . ASN A 1 142 ? -13.192 5.733 21.512 1.00 83.56 142 ASN A O 1
ATOM 1145 N N . ASP A 1 143 ? -12.396 5.737 23.607 1.00 84.31 143 ASP A N 1
ATOM 1146 C CA . ASP A 1 143 ? -10.982 5.911 23.229 1.00 84.31 143 ASP A CA 1
ATOM 1147 C C . ASP A 1 143 ? -10.496 4.800 22.280 1.00 84.31 143 ASP A C 1
ATOM 1149 O O . ASP A 1 143 ? -9.746 5.035 21.332 1.00 84.31 143 ASP A O 1
ATOM 1153 N N . MET A 1 144 ? -10.950 3.565 22.498 1.00 83.81 144 MET A N 1
ATOM 1154 C CA . MET A 1 144 ? -10.627 2.440 21.624 1.00 83.81 144 MET A CA 1
ATOM 1155 C C . MET A 1 144 ? -11.346 2.525 20.266 1.00 83.81 144 MET A C 1
ATOM 1157 O O . MET A 1 144 ? -10.715 2.240 19.244 1.00 83.81 144 MET A O 1
ATOM 1161 N N . SER A 1 145 ? -12.603 2.978 20.232 1.00 82.88 145 SER A N 1
ATOM 1162 C CA . SER A 1 145 ? -13.330 3.275 18.988 1.00 82.88 145 SER A CA 1
ATOM 1163 C C . SER A 1 145 ? -12.624 4.359 18.165 1.00 82.88 145 SER A C 1
ATOM 1165 O O . SER A 1 145 ? -12.379 4.167 16.971 1.00 82.88 145 SER A O 1
ATOM 1167 N N . ASP A 1 146 ? -12.219 5.458 18.803 1.00 85.38 146 ASP A N 1
ATOM 1168 C CA . ASP A 1 146 ? -11.503 6.556 18.146 1.00 85.38 146 ASP A CA 1
ATOM 1169 C C . ASP A 1 146 ? -10.172 6.077 17.554 1.00 85.38 146 ASP A C 1
ATOM 1171 O O . ASP A 1 146 ? -9.888 6.316 16.381 1.00 85.38 146 ASP A O 1
ATOM 1175 N N . LYS A 1 147 ? -9.394 5.284 18.302 1.00 84.44 147 LYS A N 1
ATOM 1176 C CA . LYS A 1 147 ? -8.147 4.682 17.795 1.00 84.44 147 LYS A CA 1
ATOM 1177 C C . LYS A 1 147 ? -8.370 3.743 16.613 1.00 84.44 147 LYS A C 1
ATOM 1179 O O . LYS A 1 147 ? -7.557 3.730 15.684 1.00 84.44 147 LYS A O 1
ATOM 1184 N N . ALA A 1 148 ? -9.423 2.925 16.653 1.00 83.06 148 ALA A N 1
ATOM 1185 C CA . ALA A 1 148 ? -9.764 2.021 15.557 1.00 83.06 148 ALA A CA 1
ATOM 1186 C C . ALA A 1 148 ? -10.107 2.813 14.287 1.00 83.06 148 ALA A C 1
ATOM 1188 O O . ALA A 1 148 ? -9.608 2.495 13.204 1.00 83.06 148 ALA A O 1
ATOM 1189 N N . LYS A 1 149 ? -10.893 3.884 14.437 1.00 85.88 149 LYS A N 1
ATOM 1190 C CA . LYS A 1 149 ? -11.254 4.794 13.352 1.00 85.88 149 LYS A CA 1
ATOM 1191 C C . LYS A 1 149 ? -10.038 5.515 12.777 1.00 85.88 149 LYS A C 1
ATOM 1193 O O . LYS A 1 149 ? -9.814 5.422 11.575 1.00 85.88 149 LYS A O 1
ATOM 1198 N N . ASP A 1 150 ? -9.214 6.136 13.617 1.00 87.56 150 ASP A N 1
ATOM 1199 C CA . ASP A 1 150 ? -8.000 6.838 13.185 1.00 87.56 150 ASP A CA 1
ATOM 1200 C C . ASP A 1 150 ? -7.041 5.900 12.440 1.00 87.56 150 ASP A C 1
ATOM 1202 O O . ASP A 1 150 ? -6.470 6.250 11.405 1.00 87.56 150 ASP A O 1
ATOM 1206 N N . THR A 1 151 ? -6.879 4.671 12.938 1.00 87.69 151 THR A N 1
ATOM 1207 C CA . THR A 1 151 ? -6.064 3.640 12.283 1.00 87.69 151 THR A CA 1
ATOM 1208 C C . THR A 1 151 ? -6.621 3.283 10.905 1.00 87.69 151 THR A C 1
ATOM 1210 O O . THR A 1 151 ? -5.864 3.220 9.932 1.00 87.69 151 THR A O 1
ATOM 1213 N N . SER A 1 152 ? -7.936 3.073 10.811 1.00 86.62 152 SER A N 1
ATOM 1214 C CA . SER A 1 152 ? -8.617 2.770 9.551 1.00 86.62 152 SER A CA 1
ATOM 1215 C C . SER A 1 152 ? -8.482 3.916 8.546 1.00 86.62 152 SER A C 1
ATOM 1217 O O . SER A 1 152 ? -8.055 3.689 7.413 1.00 86.62 152 SER A O 1
ATOM 1219 N N . ASP A 1 153 ? -8.757 5.153 8.964 1.00 88.75 153 ASP A N 1
ATOM 1220 C CA . ASP A 1 153 ? -8.688 6.343 8.114 1.00 88.75 153 ASP A CA 1
ATOM 1221 C C . ASP A 1 153 ? -7.269 6.552 7.562 1.00 88.75 153 ASP A C 1
ATOM 1223 O O . ASP A 1 153 ? -7.092 6.769 6.357 1.00 88.75 153 ASP A O 1
ATOM 1227 N N . ASN A 1 154 ? -6.245 6.394 8.407 1.00 89.56 154 ASN A N 1
ATOM 1228 C CA . ASN A 1 154 ? -4.845 6.477 7.989 1.00 89.56 154 ASN A CA 1
ATOM 1229 C C . ASN A 1 154 ? -4.497 5.424 6.924 1.00 89.56 154 ASN A C 1
ATOM 1231 O O . ASN A 1 154 ? -3.906 5.756 5.891 1.00 89.56 154 ASN A O 1
ATOM 1235 N N . LEU A 1 155 ? -4.894 4.164 7.136 1.00 89.62 155 LEU A N 1
ATOM 1236 C CA . LEU A 1 155 ? -4.638 3.080 6.183 1.00 89.62 155 LEU A CA 1
ATOM 1237 C C . LEU A 1 155 ? -5.371 3.295 4.858 1.00 89.62 155 LEU A C 1
ATOM 1239 O O . LEU A 1 155 ? -4.765 3.155 3.796 1.00 89.62 155 LEU A O 1
ATOM 1243 N N . VAL A 1 156 ? -6.649 3.679 4.900 1.00 90.44 156 VAL A N 1
ATOM 1244 C CA . VAL A 1 156 ? -7.460 3.960 3.705 1.00 90.44 156 VAL A CA 1
ATOM 1245 C C . VAL A 1 156 ? -6.829 5.071 2.866 1.00 90.44 156 VAL A C 1
ATOM 1247 O O . VAL A 1 156 ? -6.702 4.929 1.645 1.00 90.44 156 VAL A O 1
ATOM 1250 N N . VAL A 1 157 ? -6.403 6.167 3.501 1.00 91.88 157 VAL A N 1
ATOM 1251 C CA . VAL A 1 157 ? -5.763 7.291 2.807 1.00 91.88 157 VAL A CA 1
ATOM 1252 C C . VAL A 1 157 ? -4.441 6.862 2.171 1.00 91.88 157 VAL A C 1
ATOM 1254 O O . VAL A 1 157 ? -4.235 7.125 0.982 1.00 91.88 157 VAL A O 1
ATOM 1257 N N . ALA A 1 158 ? -3.577 6.166 2.915 1.00 92.44 158 ALA A N 1
ATOM 1258 C CA . ALA A 1 158 ? -2.282 5.708 2.415 1.00 92.44 158 ALA A CA 1
ATOM 1259 C C . ALA A 1 158 ? -2.432 4.721 1.241 1.00 92.44 158 ALA A C 1
ATOM 1261 O O . ALA A 1 158 ? -1.794 4.892 0.198 1.00 92.44 158 ALA A O 1
ATOM 1262 N N . ILE A 1 159 ? -3.336 3.740 1.359 1.00 92.44 159 ILE A N 1
ATOM 1263 C CA . ILE A 1 159 ? -3.661 2.782 0.290 1.00 92.44 159 ILE A CA 1
ATOM 1264 C C . ILE A 1 159 ? -4.130 3.515 -0.968 1.00 92.44 159 ILE A C 1
ATOM 1266 O O . ILE A 1 159 ? -3.656 3.223 -2.069 1.00 92.44 159 ILE A O 1
ATOM 1270 N N . ARG A 1 160 ? -5.045 4.482 -0.826 1.00 92.50 160 ARG A N 1
ATOM 1271 C CA . ARG A 1 160 ? -5.558 5.257 -1.963 1.00 92.50 160 ARG A CA 1
ATOM 1272 C C . ARG A 1 160 ? -4.443 6.031 -2.662 1.00 92.50 160 ARG A C 1
ATOM 1274 O O . ARG A 1 160 ? -4.333 5.960 -3.882 1.00 92.50 160 ARG A O 1
ATOM 1281 N N . ASN A 1 161 ? -3.597 6.725 -1.904 1.00 94.19 161 ASN A N 1
ATOM 1282 C CA . ASN A 1 161 ? -2.493 7.504 -2.465 1.00 94.19 161 ASN A CA 1
ATOM 1283 C C . ASN A 1 161 ? -1.491 6.610 -3.217 1.00 94.19 161 ASN A C 1
ATOM 1285 O O . ASN A 1 161 ? -1.002 6.983 -4.286 1.00 94.19 161 ASN A O 1
ATOM 1289 N N . ILE A 1 162 ? -1.219 5.410 -2.696 1.00 94.62 162 ILE A N 1
ATOM 1290 C CA . ILE A 1 162 ? -0.380 4.419 -3.377 1.00 94.62 162 ILE A CA 1
ATOM 1291 C C . ILE A 1 162 ? -1.044 3.935 -4.661 1.00 94.62 162 ILE A C 1
ATOM 1293 O O . ILE A 1 162 ? -0.374 3.892 -5.690 1.00 94.62 162 ILE A O 1
ATOM 1297 N N . ASN A 1 163 ? -2.337 3.606 -4.634 1.00 94.06 163 ASN A N 1
ATOM 1298 C CA . ASN A 1 163 ? -3.071 3.184 -5.828 1.00 94.06 163 ASN A CA 1
ATOM 1299 C C . ASN A 1 163 ? -3.018 4.250 -6.928 1.00 94.06 163 ASN A C 1
ATOM 1301 O O . ASN A 1 163 ? -2.642 3.939 -8.058 1.00 94.06 163 ASN A O 1
ATOM 1305 N N . ASP A 1 164 ? -3.280 5.512 -6.589 1.00 95.38 164 ASP A N 1
ATOM 1306 C CA . ASP A 1 164 ? -3.216 6.628 -7.537 1.00 95.38 164 ASP A CA 1
ATOM 1307 C C . ASP A 1 164 ? -1.820 6.760 -8.170 1.00 95.38 164 ASP A C 1
ATOM 1309 O O . ASP A 1 164 ? -1.680 6.949 -9.385 1.00 95.38 164 ASP A O 1
ATOM 1313 N N . ALA A 1 165 ? -0.760 6.642 -7.367 1.00 96.44 165 ALA A N 1
ATOM 1314 C CA . ALA A 1 165 ? 0.614 6.692 -7.857 1.00 96.44 165 ALA A CA 1
ATOM 1315 C C . ALA A 1 165 ? 0.977 5.453 -8.701 1.00 96.44 165 ALA A C 1
ATOM 1317 O O . ALA A 1 165 ? 1.623 5.587 -9.744 1.00 96.44 165 ALA A O 1
ATOM 1318 N N . GLN A 1 166 ? 0.510 4.260 -8.321 1.00 96.00 166 GLN A N 1
ATOM 1319 C CA . GLN A 1 166 ? 0.680 3.028 -9.095 1.00 96.00 166 GLN A CA 1
ATOM 1320 C C . GLN A 1 166 ? -0.026 3.113 -10.452 1.00 96.00 166 GLN A C 1
ATOM 1322 O O . GLN A 1 166 ? 0.549 2.708 -11.461 1.00 96.00 166 GLN A O 1
ATOM 1327 N N . GLU A 1 167 ? -1.233 3.676 -10.525 1.00 96.38 167 GLU A N 1
ATOM 1328 C CA . GLU A 1 167 ? -1.930 3.907 -11.793 1.00 96.38 167 GLU A CA 1
ATOM 1329 C C . GLU A 1 167 ? -1.154 4.851 -12.714 1.00 96.38 167 GLU A C 1
ATOM 1331 O O . GLU A 1 167 ? -1.059 4.618 -13.923 1.00 96.38 167 GLU A O 1
ATOM 1336 N N . ARG A 1 168 ? -0.568 5.917 -12.161 1.00 97.19 168 ARG A N 1
ATOM 1337 C CA . ARG A 1 168 ? 0.272 6.842 -12.932 1.00 97.19 168 ARG A CA 1
ATOM 1338 C C . ARG A 1 168 ? 1.557 6.168 -13.414 1.00 97.19 168 ARG A C 1
ATOM 1340 O O . ARG A 1 168 ? 1.889 6.288 -14.592 1.00 97.19 168 ARG A O 1
ATOM 1347 N N . ALA A 1 169 ? 2.217 5.380 -12.566 1.00 96.94 169 ALA A N 1
ATOM 1348 C CA . ALA A 1 169 ? 3.367 4.571 -12.967 1.00 96.94 169 ALA A CA 1
ATOM 1349 C C . ALA A 1 169 ? 2.997 3.563 -14.072 1.00 96.94 169 ALA A C 1
ATOM 1351 O O . ALA A 1 169 ? 3.735 3.416 -15.045 1.00 96.94 169 ALA A O 1
ATOM 1352 N N . LYS A 1 170 ? 1.821 2.924 -13.987 1.00 96.62 170 LYS A N 1
ATOM 1353 C CA . LYS A 1 170 ? 1.290 2.026 -15.029 1.00 96.62 170 LYS A CA 1
ATOM 1354 C C . LYS A 1 170 ? 1.069 2.754 -16.357 1.00 96.62 170 LYS A C 1
ATOM 1356 O O . LYS A 1 170 ? 1.402 2.197 -17.400 1.00 96.62 170 LYS A O 1
ATOM 1361 N N . LYS A 1 171 ? 0.593 4.006 -16.343 1.00 96.31 171 LYS A N 1
ATOM 1362 C CA . LYS A 1 171 ? 0.479 4.841 -17.557 1.00 96.31 171 LYS A CA 1
ATOM 1363 C C . LYS A 1 171 ? 1.846 5.093 -18.202 1.00 96.31 171 LYS A C 1
ATOM 1365 O O . LYS A 1 171 ? 1.978 4.897 -19.406 1.00 96.31 171 LYS A O 1
ATOM 1370 N N . VAL A 1 172 ? 2.875 5.411 -17.412 1.00 95.81 172 VAL A N 1
ATOM 1371 C CA . VAL A 1 172 ? 4.260 5.505 -17.922 1.00 95.81 172 VAL A CA 1
ATOM 1372 C C . VAL A 1 172 ? 4.744 4.149 -18.452 1.00 95.81 172 VAL A C 1
ATOM 1374 O O . VAL A 1 172 ? 5.391 4.082 -19.493 1.00 95.81 172 VAL A O 1
ATOM 1377 N N . GLY A 1 173 ? 4.369 3.047 -17.796 1.00 94.94 173 GLY A N 1
ATOM 1378 C CA . GLY A 1 173 ? 4.612 1.677 -18.258 1.00 94.94 173 GLY A CA 1
ATOM 1379 C C . GLY A 1 173 ? 4.071 1.387 -19.663 1.00 94.94 173 GLY A C 1
ATOM 1380 O O . GLY A 1 173 ? 4.732 0.704 -20.446 1.00 94.94 173 GLY A O 1
ATOM 1381 N N . VAL A 1 174 ? 2.909 1.945 -20.017 1.00 95.94 174 VAL A N 1
ATOM 1382 C CA . VAL A 1 174 ? 2.352 1.851 -21.378 1.00 95.94 174 VAL A CA 1
ATOM 1383 C C . VAL A 1 174 ? 3.244 2.577 -22.384 1.00 95.94 174 VAL A C 1
ATOM 1385 O O . VAL A 1 174 ? 3.502 2.044 -23.462 1.00 95.94 174 VAL A O 1
ATOM 1388 N N . ASP A 1 175 ? 3.759 3.757 -22.037 1.00 95.12 175 ASP A N 1
ATOM 1389 C CA . ASP A 1 175 ? 4.671 4.516 -22.899 1.00 95.12 175 ASP A CA 1
ATOM 1390 C C . ASP A 1 175 ? 6.036 3.832 -23.052 1.00 95.12 175 ASP A C 1
ATOM 1392 O O . ASP A 1 175 ? 6.586 3.779 -24.157 1.00 95.12 175 ASP A O 1
ATOM 1396 N N . LEU A 1 176 ? 6.551 3.231 -21.976 1.00 94.25 176 LEU A N 1
ATOM 1397 C CA . LEU A 1 176 ? 7.753 2.394 -21.997 1.00 94.25 176 LEU A CA 1
ATOM 1398 C C . LEU A 1 176 ? 7.597 1.202 -22.955 1.00 94.25 176 LEU A C 1
ATOM 1400 O O . LEU A 1 176 ? 8.550 0.832 -23.631 1.00 94.25 176 LEU A O 1
ATOM 1404 N N . ALA A 1 177 ? 6.395 0.629 -23.062 1.00 93.19 177 ALA A N 1
ATOM 1405 C CA . ALA A 1 177 ? 6.109 -0.507 -23.938 1.00 93.19 177 ALA A CA 1
ATOM 1406 C C . ALA A 1 177 ? 5.916 -0.139 -25.424 1.00 93.19 177 ALA A C 1
ATOM 1408 O O . ALA A 1 177 ? 5.759 -1.035 -26.256 1.00 93.19 177 ALA A O 1
ATOM 1409 N N . LYS A 1 178 ? 5.902 1.151 -25.788 1.00 97.12 178 LYS A N 1
ATOM 1410 C CA . LYS A 1 178 ? 5.724 1.568 -27.186 1.00 97.12 178 LYS A CA 1
ATOM 1411 C C . LYS A 1 178 ? 6.950 1.225 -28.027 1.00 97.12 178 LYS A C 1
ATOM 1413 O O . LYS A 1 178 ? 8.084 1.470 -27.620 1.00 97.12 178 LYS A O 1
ATOM 1418 N N . GLN A 1 179 ? 6.714 0.806 -29.272 1.00 97.44 179 GLN A N 1
ATOM 1419 C CA . GLN A 1 179 ? 7.783 0.580 -30.252 1.00 97.44 179 GLN A CA 1
ATOM 1420 C C . GLN A 1 179 ? 8.667 1.822 -30.436 1.00 97.44 179 GLN A C 1
ATOM 1422 O O . GLN A 1 179 ? 9.881 1.706 -30.534 1.00 97.44 179 GLN A O 1
ATOM 1427 N N . THR A 1 180 ? 8.083 3.021 -30.367 1.00 97.31 180 THR A N 1
ATOM 1428 C CA . THR A 1 180 ? 8.833 4.282 -30.439 1.00 97.31 180 THR A CA 1
ATOM 1429 C C . THR A 1 180 ? 9.899 4.410 -29.352 1.00 97.31 180 THR A C 1
ATOM 1431 O O . THR A 1 180 ? 10.923 5.038 -29.593 1.00 97.31 180 THR A O 1
ATOM 1434 N N . THR A 1 181 ? 9.680 3.836 -28.166 1.00 97.56 181 THR A N 1
ATOM 1435 C CA . THR A 1 181 ? 10.656 3.831 -27.065 1.00 97.56 181 THR A CA 1
ATOM 1436 C C . THR A 1 181 ? 11.813 2.884 -27.376 1.00 97.56 181 THR A C 1
ATOM 1438 O O . THR A 1 181 ? 12.972 3.264 -27.231 1.00 97.56 181 THR A O 1
ATOM 1441 N N . VAL A 1 182 ? 11.513 1.696 -27.903 1.00 97.69 182 VAL A N 1
ATOM 1442 C CA . VAL A 1 182 ? 12.529 0.736 -28.365 1.00 97.69 182 VAL A CA 1
ATOM 1443 C C . VAL A 1 182 ? 13.349 1.318 -29.521 1.00 97.69 182 VAL A C 1
ATOM 1445 O O . VAL A 1 182 ? 14.570 1.197 -29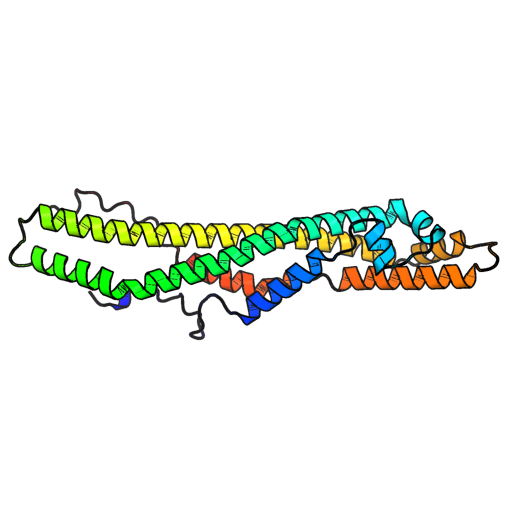.536 1.00 97.69 182 VAL A O 1
ATOM 1448 N N . ASP A 1 183 ? 12.708 2.011 -30.462 1.00 97.88 183 ASP A N 1
ATOM 1449 C CA . ASP A 1 183 ? 13.397 2.647 -31.588 1.00 97.88 183 ASP A CA 1
ATOM 1450 C C . ASP A 1 183 ? 14.313 3.790 -31.132 1.00 97.88 183 ASP A C 1
ATOM 1452 O O . ASP A 1 183 ? 15.373 3.997 -31.716 1.00 97.88 183 ASP A O 1
ATOM 1456 N N . ARG A 1 184 ? 13.927 4.536 -30.087 1.00 97.62 184 ARG A N 1
ATOM 1457 C CA . ARG A 1 184 ? 14.781 5.564 -29.471 1.00 97.62 184 ARG A CA 1
ATOM 1458 C C . ARG A 1 184 ? 16.041 4.951 -28.866 1.00 97.62 184 ARG A C 1
ATOM 1460 O O . ARG A 1 184 ? 17.127 5.428 -29.173 1.00 97.62 184 ARG A O 1
ATOM 1467 N N . LEU A 1 185 ? 15.895 3.863 -28.104 1.00 97.44 185 LEU A N 1
ATOM 1468 C CA . LEU A 1 185 ? 17.029 3.108 -27.561 1.00 97.44 185 LEU A CA 1
ATOM 1469 C C . LEU A 1 185 ? 17.925 2.540 -28.665 1.00 97.44 185 LEU A C 1
ATOM 1471 O O . LEU A 1 185 ? 19.142 2.573 -28.557 1.00 97.44 185 LEU A O 1
ATOM 1475 N N . ARG A 1 186 ? 17.350 2.044 -29.764 1.00 97.56 186 ARG A N 1
ATOM 1476 C CA . AR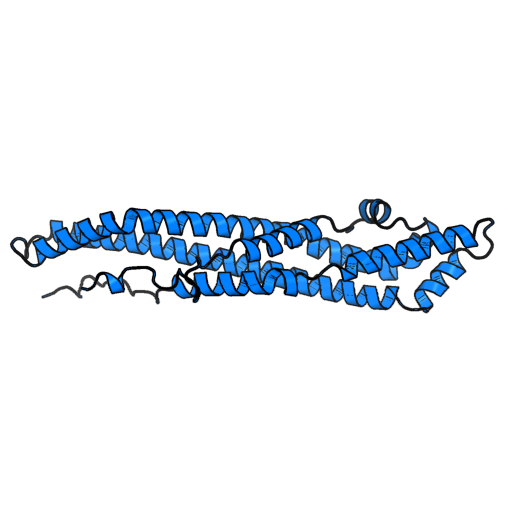G A 1 186 ? 18.149 1.567 -30.901 1.00 97.56 186 ARG A CA 1
ATOM 1477 C C . ARG A 1 186 ? 18.966 2.699 -31.520 1.00 97.56 186 ARG A C 1
ATOM 1479 O O . ARG A 1 186 ? 20.157 2.531 -31.755 1.00 97.56 186 ARG A O 1
ATOM 1486 N N . ARG A 1 187 ? 18.329 3.849 -31.765 1.00 97.12 187 ARG A N 1
ATOM 1487 C CA . ARG A 1 187 ? 18.969 5.010 -32.395 1.00 97.12 187 ARG A CA 1
ATOM 1488 C C . ARG A 1 187 ? 20.075 5.624 -31.543 1.00 97.12 187 ARG A C 1
ATOM 1490 O O . ARG A 1 187 ? 21.065 6.075 -32.106 1.00 97.12 187 ARG A O 1
ATOM 1497 N N . CYS A 1 188 ? 19.943 5.649 -30.214 1.00 96.38 188 CYS A N 1
ATOM 1498 C CA . CYS A 1 188 ? 20.963 6.272 -29.359 1.00 96.38 188 CYS A CA 1
ATOM 1499 C C . CYS A 1 188 ? 22.310 5.525 -29.354 1.00 96.38 188 CYS A C 1
ATOM 1501 O O . CYS A 1 188 ? 23.321 6.096 -28.936 1.00 96.38 188 CYS A O 1
ATOM 1503 N N . HIS A 1 189 ? 22.323 4.286 -29.850 1.00 96.44 189 HIS A N 1
ATOM 1504 C CA . HIS A 1 189 ? 23.505 3.431 -29.975 1.00 96.44 189 HIS A CA 1
ATOM 1505 C C . HIS A 1 189 ? 24.063 3.350 -31.401 1.00 96.44 189 HIS A C 1
ATOM 1507 O O . HIS A 1 189 ? 25.078 2.699 -31.632 1.00 96.44 189 HIS A O 1
ATOM 1513 N N . GLU A 1 190 ? 23.428 3.993 -32.385 1.00 93.88 190 GLU A N 1
ATOM 1514 C CA . GLU A 1 190 ? 23.893 3.952 -33.774 1.00 93.88 190 GLU A CA 1
ATOM 1515 C C . GLU A 1 190 ? 25.312 4.525 -33.921 1.00 93.88 190 GLU A C 1
ATOM 1517 O O . GLU A 1 190 ? 25.608 5.632 -33.477 1.00 93.88 190 GLU A O 1
ATOM 1522 N N . GLY A 1 191 ? 26.186 3.775 -34.599 1.00 89.25 191 GLY A N 1
ATOM 1523 C CA . GLY A 1 191 ? 27.569 4.184 -34.867 1.00 89.25 191 GLY A CA 1
ATOM 1524 C C . GLY A 1 191 ? 28.582 3.805 -33.783 1.00 89.25 191 GLY A C 1
ATOM 1525 O O . GLY A 1 191 ? 29.773 4.039 -33.981 1.00 89.25 191 GLY A O 1
ATOM 1526 N N . GLU A 1 192 ? 28.145 3.187 -32.685 1.00 91.19 192 GLU A N 1
ATOM 1527 C CA . GLU A 1 192 ? 29.036 2.672 -31.643 1.00 91.19 192 GLU A CA 1
ATOM 1528 C C . GLU A 1 192 ? 29.602 1.289 -31.998 1.00 91.19 192 GLU A C 1
ATOM 1530 O O . GLU A 1 192 ? 28.990 0.509 -32.732 1.00 91.19 192 GLU A O 1
ATOM 1535 N N . THR A 1 193 ? 30.783 0.971 -31.457 1.00 89.88 193 THR A N 1
ATOM 1536 C CA . THR A 1 193 ? 31.451 -0.325 -31.701 1.00 89.88 193 THR A CA 1
ATOM 1537 C C . THR A 1 193 ? 30.641 -1.485 -31.116 1.00 89.88 193 THR A C 1
ATOM 1539 O O . THR A 1 193 ? 30.484 -2.513 -31.773 1.00 89.88 193 THR A O 1
ATOM 1542 N N . ASP A 1 194 ? 30.048 -1.270 -29.939 1.00 92.50 194 ASP A N 1
ATOM 1543 C CA . ASP A 1 194 ? 29.295 -2.275 -29.178 1.00 92.50 194 ASP A CA 1
ATOM 1544 C C . ASP A 1 194 ? 27.774 -2.023 -29.235 1.00 92.50 194 ASP A C 1
ATOM 1546 O O . ASP A 1 194 ? 27.009 -2.483 -28.388 1.00 92.50 194 ASP A O 1
ATOM 1550 N N . ALA A 1 195 ? 27.315 -1.302 -30.268 1.00 92.94 195 ALA A N 1
ATOM 1551 C CA . ALA A 1 195 ? 25.948 -0.790 -30.404 1.00 92.94 195 ALA A CA 1
ATOM 1552 C C . ALA A 1 195 ? 24.847 -1.835 -30.159 1.00 92.94 195 ALA A C 1
ATOM 1554 O O . ALA A 1 195 ? 23.823 -1.542 -29.543 1.00 92.94 195 ALA A O 1
ATOM 1555 N N . GLN A 1 196 ? 25.040 -3.056 -30.667 1.00 95.69 196 GLN A N 1
ATOM 1556 C CA . GLN A 1 196 ? 24.048 -4.122 -30.543 1.00 95.69 196 GLN A CA 1
ATOM 1557 C C . GLN A 1 196 ? 23.963 -4.660 -29.108 1.00 95.69 196 GLN A C 1
ATOM 1559 O O . GLN A 1 196 ? 22.859 -4.898 -28.624 1.00 95.69 196 GLN A O 1
ATOM 1564 N N . GLU A 1 197 ? 25.100 -4.824 -28.427 1.00 96.88 197 GLU A N 1
ATOM 1565 C CA . GLU A 1 197 ? 25.146 -5.311 -27.044 1.00 96.88 197 GLU A CA 1
ATOM 1566 C C . GLU A 1 197 ? 24.551 -4.276 -26.082 1.00 96.88 197 GLU A C 1
ATOM 1568 O O . GLU A 1 197 ? 23.703 -4.612 -25.252 1.00 96.88 197 GLU A O 1
ATOM 1573 N N . GLU A 1 198 ? 24.923 -3.000 -26.234 1.00 97.19 198 GLU A N 1
ATOM 1574 C CA . GLU A 1 198 ? 24.380 -1.919 -25.405 1.00 97.19 198 GLU A CA 1
ATOM 1575 C C . GLU A 1 198 ? 22.865 -1.751 -25.603 1.00 97.19 198 GLU A C 1
ATOM 1577 O O . GLU A 1 198 ? 22.117 -1.631 -24.627 1.00 97.19 198 GLU A O 1
ATOM 1582 N N . PHE A 1 199 ? 22.387 -1.838 -26.850 1.00 97.88 199 PHE A N 1
ATOM 1583 C CA . PHE A 1 199 ? 20.958 -1.824 -27.153 1.00 97.88 199 PHE A CA 1
ATOM 1584 C C . PHE A 1 199 ? 20.208 -2.992 -26.497 1.00 97.88 199 PHE A C 1
ATOM 1586 O O . PHE A 1 199 ? 19.155 -2.785 -25.889 1.00 97.88 199 PHE A O 1
ATOM 1593 N N . GLU A 1 200 ? 20.729 -4.217 -26.591 1.00 97.94 200 GLU A N 1
ATOM 1594 C CA . GLU A 1 200 ? 20.115 -5.390 -25.960 1.00 97.94 200 GLU A CA 1
ATOM 1595 C C . GLU A 1 200 ? 20.082 -5.268 -24.431 1.00 97.94 200 GLU A C 1
ATOM 1597 O O . GLU A 1 200 ? 19.068 -5.602 -23.807 1.00 97.94 200 GLU A O 1
ATOM 1602 N N . SER A 1 201 ? 21.145 -4.725 -23.829 1.00 98.06 201 SER A N 1
ATOM 1603 C CA . SER A 1 201 ? 21.189 -4.427 -22.396 1.00 98.06 201 SER A CA 1
ATOM 1604 C C . SER A 1 201 ? 20.091 -3.438 -21.988 1.00 98.06 201 SER A C 1
ATOM 1606 O O . SER A 1 201 ? 19.395 -3.667 -20.996 1.00 98.06 201 SER A O 1
ATOM 1608 N N . ASP A 1 202 ? 19.874 -2.375 -22.766 1.00 98.31 202 ASP A N 1
ATOM 1609 C CA . ASP A 1 202 ? 18.829 -1.386 -22.480 1.00 98.31 202 ASP A CA 1
ATOM 1610 C C . ASP A 1 202 ? 17.410 -1.913 -22.694 1.00 98.31 202 ASP A C 1
ATOM 1612 O O . ASP A 1 202 ? 16.503 -1.567 -21.936 1.00 98.31 202 ASP A O 1
ATOM 1616 N N . VAL A 1 203 ? 17.197 -2.791 -23.675 1.00 98.06 203 VAL A N 1
ATOM 1617 C CA . VAL A 1 203 ? 15.909 -3.482 -23.841 1.00 98.06 203 VAL A CA 1
ATOM 1618 C C . VAL A 1 203 ? 15.633 -4.393 -22.644 1.00 98.06 203 VAL A C 1
ATOM 1620 O O . VAL A 1 203 ? 14.515 -4.418 -22.128 1.00 98.06 203 VAL A O 1
ATOM 1623 N N . LEU A 1 204 ? 16.645 -5.100 -22.135 1.00 98.19 204 LEU A N 1
ATOM 1624 C CA . LEU A 1 204 ? 16.494 -5.919 -20.934 1.00 98.19 204 LEU A CA 1
ATOM 1625 C C . LEU A 1 204 ? 16.195 -5.064 -19.692 1.00 98.19 204 LEU A C 1
ATOM 1627 O O . LEU A 1 204 ? 15.352 -5.436 -18.872 1.00 98.19 204 LEU A O 1
ATOM 1631 N N . ALA A 1 205 ? 16.862 -3.919 -19.556 1.00 98.06 205 ALA A N 1
ATOM 1632 C CA . ALA A 1 205 ? 16.599 -2.941 -18.507 1.00 98.06 205 ALA A CA 1
ATOM 1633 C C . ALA A 1 205 ? 15.152 -2.414 -18.588 1.00 98.06 205 ALA A C 1
ATOM 1635 O O . ALA A 1 205 ? 14.425 -2.429 -17.592 1.00 98.06 205 ALA A O 1
ATOM 1636 N N . LEU A 1 206 ? 14.679 -2.066 -19.786 1.00 97.50 206 LEU A N 1
ATOM 1637 C CA . LEU A 1 206 ? 13.296 -1.660 -20.037 1.00 97.50 206 LEU A CA 1
ATOM 1638 C C . LEU A 1 206 ? 12.286 -2.728 -19.584 1.00 97.50 206 LEU A C 1
ATOM 1640 O O . LEU A 1 206 ? 11.317 -2.408 -18.891 1.00 97.50 206 LEU A O 1
ATOM 1644 N N . GLU A 1 207 ? 12.525 -4.001 -19.910 1.00 97.88 207 GLU A N 1
ATOM 1645 C CA . GLU A 1 207 ? 11.661 -5.107 -19.477 1.00 97.88 207 GLU A CA 1
ATOM 1646 C C . GLU A 1 207 ? 11.677 -5.317 -17.956 1.00 97.88 207 GLU A C 1
ATOM 1648 O O . GLU A 1 207 ? 10.627 -5.569 -17.359 1.00 97.88 207 GLU A O 1
ATOM 1653 N N . ARG A 1 208 ? 12.828 -5.145 -17.290 1.00 97.94 208 ARG A N 1
ATOM 1654 C CA . ARG A 1 208 ? 12.900 -5.182 -15.817 1.00 97.94 208 ARG A CA 1
ATOM 1655 C C . ARG A 1 208 ? 12.050 -4.084 -15.189 1.00 97.94 208 ARG A C 1
ATOM 1657 O O . ARG A 1 208 ? 11.276 -4.376 -14.279 1.00 97.94 208 ARG A O 1
ATOM 1664 N N . LEU A 1 209 ? 12.156 -2.848 -15.681 1.00 97.69 209 LEU A N 1
ATOM 1665 C CA . LEU A 1 209 ? 11.372 -1.721 -15.171 1.00 97.69 209 LEU A CA 1
ATOM 1666 C C . LEU A 1 209 ? 9.869 -1.957 -15.357 1.00 97.69 209 LEU A C 1
ATOM 1668 O O . LEU A 1 209 ? 9.100 -1.800 -14.409 1.00 97.69 209 LEU A O 1
ATOM 1672 N N . LYS A 1 210 ? 9.451 -2.415 -16.542 1.00 97.12 210 LYS A N 1
ATOM 1673 C CA . LYS A 1 210 ? 8.058 -2.813 -16.799 1.00 97.12 210 LYS A CA 1
ATOM 1674 C C . LYS A 1 210 ? 7.595 -3.905 -15.835 1.00 97.12 210 LYS A C 1
ATOM 1676 O O . LYS A 1 210 ? 6.493 -3.816 -15.301 1.00 97.12 210 LYS A O 1
ATOM 1681 N N . GLY A 1 211 ? 8.439 -4.902 -15.573 1.00 96.19 211 GLY A N 1
ATOM 1682 C CA . GLY A 1 211 ? 8.162 -5.963 -14.608 1.00 96.19 211 GLY A CA 1
ATOM 1683 C C . GLY A 1 211 ? 7.987 -5.448 -13.177 1.00 96.19 211 GLY A C 1
ATOM 1684 O O . GLY A 1 211 ? 7.105 -5.924 -12.468 1.00 96.19 211 GLY A O 1
ATOM 1685 N N . ILE A 1 212 ? 8.780 -4.457 -12.756 1.00 96.06 212 ILE A N 1
ATOM 1686 C CA . ILE A 1 212 ? 8.623 -3.799 -11.450 1.00 96.06 212 ILE A CA 1
ATOM 1687 C C . ILE A 1 212 ? 7.269 -3.085 -11.379 1.00 96.06 212 ILE A C 1
ATOM 1689 O O . ILE A 1 212 ? 6.522 -3.325 -10.435 1.00 96.06 212 ILE A O 1
ATOM 1693 N N . ILE A 1 213 ? 6.921 -2.280 -12.391 1.00 96.00 213 ILE A N 1
ATOM 1694 C CA . ILE A 1 213 ? 5.633 -1.563 -12.460 1.00 96.00 213 ILE A CA 1
ATOM 1695 C C . ILE A 1 213 ? 4.454 -2.546 -12.434 1.00 96.00 213 ILE A C 1
ATOM 1697 O O . ILE A 1 213 ? 3.488 -2.336 -11.707 1.00 96.00 213 ILE A O 1
ATOM 1701 N N . ALA A 1 214 ? 4.528 -3.633 -13.205 1.00 93.44 214 ALA A N 1
ATOM 1702 C CA . ALA A 1 214 ? 3.445 -4.608 -13.324 1.00 93.44 214 ALA A CA 1
ATOM 1703 C C . ALA A 1 214 ? 3.171 -5.377 -12.022 1.00 93.44 214 ALA A C 1
ATOM 1705 O O . ALA A 1 214 ? 2.037 -5.779 -11.781 1.00 93.44 214 ALA A O 1
ATOM 1706 N N . LYS A 1 215 ? 4.191 -5.568 -11.177 1.00 92.44 215 LYS A N 1
ATOM 1707 C CA . LYS A 1 215 ? 4.050 -6.229 -9.871 1.00 92.44 215 LYS A CA 1
ATOM 1708 C C . LYS A 1 215 ? 3.357 -5.361 -8.818 1.00 92.44 215 LYS A C 1
ATOM 1710 O O . LYS A 1 215 ? 2.992 -5.881 -7.773 1.00 92.44 215 LYS A O 1
ATOM 1715 N N . GLN A 1 216 ? 3.199 -4.061 -9.060 1.00 90.75 216 GLN A N 1
ATOM 1716 C CA . GLN A 1 216 ? 2.569 -3.148 -8.111 1.00 90.75 216 GLN A CA 1
ATOM 1717 C C . GLN A 1 216 ? 1.038 -3.253 -8.171 1.00 90.75 216 GLN A C 1
ATOM 1719 O O . GLN A 1 216 ? 0.422 -2.907 -9.189 1.00 90.75 216 GLN A O 1
ATOM 1724 N N . ASN A 1 217 ? 0.425 -3.727 -7.082 1.00 90.25 217 ASN A N 1
ATOM 1725 C CA . ASN A 1 217 ? -1.016 -3.966 -7.023 1.00 90.25 217 ASN A CA 1
ATOM 1726 C C . ASN A 1 217 ? -1.623 -3.777 -5.621 1.00 90.25 217 ASN A C 1
ATOM 1728 O O . ASN A 1 217 ? -2.265 -4.672 -5.077 1.00 90.25 217 ASN A O 1
ATOM 1732 N N . MET A 1 218 ? -1.431 -2.589 -5.042 1.00 91.56 218 MET A N 1
ATOM 1733 C CA . MET A 1 218 ? -1.863 -2.308 -3.670 1.00 91.56 218 MET A CA 1
ATOM 1734 C C . MET A 1 218 ? -3.374 -2.518 -3.483 1.00 91.56 218 MET A C 1
ATOM 1736 O O . MET A 1 218 ? -3.781 -3.069 -2.471 1.00 91.56 218 MET A O 1
ATOM 1740 N N . GLN A 1 219 ? -4.198 -2.176 -4.476 1.00 88.25 219 GLN A N 1
ATOM 1741 C CA . GLN A 1 219 ? -5.646 -2.390 -4.439 1.00 88.25 219 GLN A CA 1
ATOM 1742 C C . GLN A 1 219 ? -6.025 -3.853 -4.164 1.00 88.25 219 GLN A C 1
ATOM 1744 O O . GLN A 1 219 ? -6.773 -4.128 -3.223 1.00 88.25 219 GLN A O 1
ATOM 1749 N N . ASP A 1 220 ? -5.510 -4.801 -4.949 1.00 88.62 220 ASP A N 1
ATOM 1750 C CA . ASP A 1 220 ? -5.823 -6.223 -4.755 1.00 88.62 220 ASP A CA 1
ATOM 1751 C C . ASP A 1 220 ? -5.166 -6.780 -3.488 1.00 88.62 220 ASP A C 1
ATOM 1753 O O . ASP A 1 220 ? -5.664 -7.733 -2.879 1.00 88.62 220 ASP A O 1
ATOM 1757 N N . ASP A 1 221 ? -4.032 -6.209 -3.087 1.00 89.25 221 ASP A N 1
ATOM 1758 C CA . ASP A 1 221 ? -3.287 -6.637 -1.906 1.00 89.25 221 ASP A CA 1
ATOM 1759 C C . ASP A 1 221 ? -3.904 -6.139 -0.594 1.00 89.25 221 ASP A C 1
ATOM 1761 O O . ASP A 1 221 ? -3.726 -6.791 0.432 1.00 89.25 221 ASP A O 1
ATOM 1765 N N . SER A 1 222 ? -4.700 -5.067 -0.633 1.00 88.44 222 SER A N 1
ATOM 1766 C CA . SER A 1 222 ? -5.302 -4.448 0.551 1.00 88.44 222 SER A CA 1
ATOM 1767 C C . SER A 1 222 ? -6.820 -4.614 0.669 1.00 88.44 222 SER A C 1
ATOM 1769 O O . SER A 1 222 ? -7.371 -4.344 1.734 1.00 88.44 222 SER A O 1
ATOM 1771 N N . THR A 1 223 ? -7.525 -5.022 -0.396 1.00 87.38 223 THR A N 1
ATOM 1772 C CA . THR A 1 223 ? -9.006 -5.050 -0.421 1.00 87.38 223 THR A CA 1
ATOM 1773 C C . THR A 1 223 ? -9.599 -5.860 0.733 1.00 87.38 223 THR A C 1
ATOM 1775 O O . THR A 1 223 ? -10.538 -5.404 1.379 1.00 87.38 223 THR A O 1
ATOM 1778 N N . ALA A 1 224 ? -9.050 -7.043 1.020 1.00 85.88 224 ALA A N 1
ATOM 1779 C CA . ALA A 1 224 ? -9.566 -7.892 2.091 1.00 85.88 224 ALA A CA 1
ATOM 1780 C C . ALA A 1 224 ? -9.347 -7.255 3.476 1.00 85.88 224 ALA A C 1
ATOM 1782 O O . ALA A 1 224 ? -10.282 -7.164 4.265 1.00 85.88 224 ALA A O 1
ATOM 1783 N N . SER A 1 225 ? -8.151 -6.711 3.727 1.00 85.00 225 SER A N 1
ATOM 1784 C CA . SER A 1 225 ? -7.820 -6.012 4.976 1.00 85.00 225 SER A CA 1
ATOM 1785 C C . SER A 1 225 ? -8.682 -4.775 5.212 1.00 85.00 225 SER A C 1
ATOM 1787 O O . SER A 1 225 ? -9.029 -4.482 6.349 1.00 85.00 225 SER A O 1
ATOM 1789 N N . LEU A 1 226 ? -9.043 -4.043 4.154 1.00 84.19 226 LEU A N 1
ATOM 1790 C CA . LEU A 1 226 ? -9.934 -2.886 4.262 1.00 84.19 226 LEU A CA 1
ATOM 1791 C C . LEU A 1 226 ? -11.358 -3.283 4.660 1.00 84.19 226 LEU A C 1
ATOM 1793 O O . LEU A 1 226 ? -11.992 -2.574 5.436 1.00 84.19 226 LEU A O 1
ATOM 1797 N N . VAL A 1 227 ? -11.854 -4.415 4.155 1.00 83.75 227 VAL A N 1
ATOM 1798 C CA . VAL A 1 227 ? -13.157 -4.954 4.572 1.00 83.75 227 VAL A CA 1
ATOM 1799 C C . VAL A 1 227 ? -13.121 -5.340 6.050 1.00 83.75 227 VAL A C 1
ATOM 1801 O O . VAL A 1 227 ? -14.029 -4.977 6.793 1.00 83.75 227 VAL A O 1
ATOM 1804 N N . ASP A 1 228 ? -12.058 -6.014 6.481 1.00 79.69 228 ASP A N 1
ATOM 1805 C CA . ASP A 1 228 ? -11.850 -6.402 7.879 1.00 79.69 228 ASP A CA 1
ATOM 1806 C C . ASP A 1 228 ? -11.757 -5.184 8.816 1.00 79.69 228 ASP A C 1
ATOM 1808 O O . ASP A 1 228 ? -12.396 -5.154 9.868 1.00 79.69 228 ASP A O 1
ATOM 1812 N N . LEU A 1 229 ? -11.025 -4.140 8.406 1.00 77.88 229 LEU A N 1
ATOM 1813 C CA . LEU A 1 229 ? -10.927 -2.872 9.140 1.00 77.88 229 LEU A CA 1
ATOM 1814 C C . LEU A 1 229 ? -12.282 -2.188 9.291 1.00 77.88 229 LEU A C 1
ATOM 1816 O O . LEU A 1 229 ? -12.626 -1.760 10.391 1.00 77.88 229 LEU A O 1
ATOM 1820 N N . GLN A 1 230 ? -13.059 -2.103 8.209 1.00 78.81 230 GLN A N 1
ATOM 1821 C CA . GLN A 1 230 ? -14.374 -1.472 8.254 1.00 78.81 230 GLN A CA 1
ATOM 1822 C C . GLN A 1 230 ? -15.315 -2.211 9.211 1.00 78.81 230 GLN A C 1
ATOM 1824 O O . GLN A 1 230 ? -16.021 -1.569 9.980 1.00 78.81 230 GLN A O 1
ATOM 1829 N N . LEU A 1 231 ? -15.280 -3.549 9.220 1.00 76.44 231 LEU A N 1
ATOM 1830 C CA . LEU A 1 231 ? -16.054 -4.344 10.176 1.00 76.44 231 LEU A CA 1
ATOM 1831 C C . LEU A 1 231 ? -15.656 -4.038 11.623 1.00 76.44 231 LEU A C 1
ATOM 1833 O O . LEU A 1 231 ? -16.530 -3.918 12.473 1.00 76.44 231 LEU A O 1
ATOM 1837 N N . ALA A 1 232 ? -14.359 -3.894 11.909 1.00 70.69 232 ALA A N 1
ATOM 1838 C CA . ALA A 1 232 ? -13.907 -3.526 13.247 1.00 70.69 232 ALA A CA 1
ATOM 1839 C C . ALA A 1 232 ? -14.440 -2.141 13.656 1.00 70.69 232 ALA A C 1
ATOM 1841 O O . ALA A 1 232 ? -14.989 -1.999 14.743 1.00 70.69 232 ALA A O 1
ATOM 1842 N N . VAL A 1 233 ? -14.337 -1.140 12.776 1.00 74.06 233 VAL A N 1
ATOM 1843 C CA . VAL A 1 233 ? -14.832 0.223 13.044 1.00 74.06 233 VAL A CA 1
ATOM 1844 C C . VAL A 1 233 ? -16.343 0.242 13.281 1.00 74.06 233 VAL A C 1
ATOM 1846 O O . VAL A 1 233 ? -16.791 0.831 14.261 1.00 74.06 233 VAL A O 1
ATOM 1849 N N . ASP A 1 234 ? -17.123 -0.425 12.429 1.00 72.81 234 ASP A N 1
ATOM 1850 C CA . ASP A 1 234 ? -18.589 -0.437 12.521 1.00 72.81 234 ASP A CA 1
ATOM 1851 C C . ASP A 1 234 ? -19.091 -1.074 13.829 1.00 72.81 234 ASP A C 1
ATOM 1853 O O . ASP A 1 234 ? -20.136 -0.686 14.348 1.00 72.81 234 ASP A O 1
ATOM 1857 N N . GLU A 1 235 ? -18.344 -2.029 14.385 1.00 68.56 235 GLU A N 1
ATOM 1858 C CA . GLU A 1 235 ? -18.700 -2.735 15.622 1.00 68.56 235 GLU A CA 1
ATOM 1859 C C . GLU A 1 235 ? -18.311 -1.977 16.895 1.00 68.56 235 GLU A C 1
ATOM 1861 O O . GLU A 1 235 ? -18.911 -2.192 17.950 1.00 68.56 235 GLU A O 1
ATOM 1866 N N . PHE A 1 236 ? -17.326 -1.081 16.810 1.00 61.47 236 PHE A N 1
ATOM 1867 C CA . PHE A 1 236 ? -16.974 -0.176 17.907 1.00 61.47 236 PHE A CA 1
ATOM 1868 C C . PHE A 1 236 ? -17.723 1.148 17.862 1.00 61.47 236 PHE A C 1
ATOM 1870 O O . PHE A 1 236 ? -17.714 1.878 18.853 1.00 61.47 236 PHE A O 1
ATOM 1877 N N . PHE A 1 237 ? -18.413 1.437 16.758 1.00 49.41 237 PHE A N 1
ATOM 1878 C CA . PHE A 1 237 ? -19.231 2.628 16.629 1.00 49.41 237 PHE A CA 1
ATOM 1879 C C . PHE A 1 237 ? -20.508 2.501 17.468 1.00 49.41 237 PHE A C 1
ATOM 1881 O O . PHE A 1 237 ? -21.583 2.128 16.993 1.00 49.41 237 PHE A O 1
ATOM 1888 N N . PHE A 1 238 ? -20.398 2.848 18.746 1.00 50.44 238 PHE A N 1
ATOM 1889 C CA . PHE A 1 238 ? -21.558 3.203 19.545 1.00 50.44 238 PHE A CA 1
ATOM 1890 C C . PHE A 1 238 ? -22.010 4.593 19.075 1.00 50.44 238 PHE A C 1
ATOM 1892 O O . PHE A 1 238 ? -21.193 5.515 19.095 1.00 50.44 238 PHE A O 1
ATOM 1899 N N . PRO A 1 239 ? -23.267 4.786 18.620 1.00 39.66 239 PRO A N 1
ATOM 1900 C CA . PRO A 1 239 ? -23.778 6.143 18.456 1.00 39.66 239 PRO A CA 1
ATOM 1901 C C . PRO A 1 239 ? -23.555 6.870 19.780 1.00 39.66 239 PRO A C 1
ATOM 1903 O O . PRO A 1 239 ? -23.779 6.240 20.817 1.00 39.66 239 PRO A O 1
ATOM 1906 N N . GLU A 1 240 ? -23.077 8.122 19.723 1.00 38.16 240 GLU A N 1
ATOM 1907 C CA . GLU A 1 240 ? -22.856 8.979 20.895 1.00 38.16 240 GLU A CA 1
ATOM 1908 C C . GLU A 1 240 ? -23.967 8.699 21.903 1.00 38.16 240 GLU A C 1
ATOM 1910 O O . GLU A 1 240 ? -25.136 9.025 21.674 1.00 38.16 240 GLU A O 1
ATOM 1915 N N . ILE A 1 241 ? -23.625 7.984 22.979 1.00 42.06 241 ILE A N 1
ATOM 1916 C CA . ILE A 1 241 ? -24.518 7.885 24.118 1.00 42.06 241 ILE A CA 1
ATOM 1917 C C . ILE A 1 241 ? -24.391 9.271 24.716 1.00 42.06 241 ILE A C 1
ATOM 1919 O O . ILE A 1 241 ? -23.464 9.513 25.491 1.00 42.06 241 ILE A O 1
ATOM 1923 N N . ASP A 1 242 ? -25.255 10.181 24.246 1.00 37.16 242 ASP A N 1
ATOM 1924 C CA . ASP A 1 242 ? -25.498 11.472 24.871 1.00 37.16 242 ASP A CA 1
ATOM 1925 C C . ASP A 1 242 ? -25.473 11.195 26.363 1.00 37.16 242 ASP A C 1
ATOM 1927 O O . ASP A 1 242 ? -26.205 10.330 26.863 1.00 37.16 242 ASP A O 1
ATOM 1931 N N . THR A 1 243 ? -24.486 11.808 27.009 1.00 41.22 243 THR A N 1
ATOM 1932 C CA . THR A 1 243 ? -24.136 11.594 28.404 1.00 41.22 243 THR A CA 1
ATOM 1933 C C . THR A 1 243 ? -25.406 11.411 29.207 1.00 41.22 243 THR A C 1
ATOM 1935 O O . THR A 1 243 ? -26.310 12.232 29.082 1.00 41.22 243 THR A O 1
ATOM 1938 N N . PHE A 1 244 ? -25.477 10.323 29.979 1.00 44.69 244 PHE A N 1
ATOM 1939 C CA . PHE A 1 244 ? -26.523 10.092 30.969 1.00 44.69 244 PHE A CA 1
ATOM 1940 C C . PHE A 1 244 ? -26.681 11.365 31.811 1.00 44.69 244 PHE A C 1
ATOM 1942 O O . PHE A 1 244 ? -25.922 11.573 32.754 1.00 44.69 244 PHE A O 1
ATOM 1949 N N . ASP A 1 245 ? -27.608 12.235 31.411 1.00 41.06 245 ASP A N 1
ATOM 1950 C CA . ASP A 1 245 ? -27.868 13.513 32.061 1.00 41.06 245 ASP A CA 1
ATOM 1951 C C . ASP A 1 245 ? -28.308 13.197 33.491 1.00 41.06 245 ASP A C 1
ATOM 1953 O O . ASP A 1 245 ? -29.164 12.324 33.691 1.00 41.06 245 ASP A O 1
ATOM 1957 N N . ASP A 1 246 ? -27.732 13.886 34.479 1.00 43.09 246 ASP A N 1
ATOM 1958 C CA . ASP A 1 246 ? -27.966 13.654 35.917 1.00 43.09 246 ASP A CA 1
ATOM 1959 C C . ASP A 1 246 ? -29.465 13.646 36.296 1.00 43.09 246 ASP A C 1
ATOM 1961 O O . ASP A 1 246 ? -29.865 13.040 37.292 1.00 43.09 246 ASP A O 1
ATOM 1965 N N . ASP A 1 247 ? -30.321 14.227 35.453 1.00 43.16 247 ASP A N 1
ATOM 1966 C CA . ASP A 1 247 ? -31.772 14.296 35.623 1.00 43.16 247 ASP A CA 1
ATOM 1967 C C . ASP A 1 247 ? -32.536 13.007 35.248 1.00 43.16 247 ASP A C 1
ATOM 1969 O O . ASP A 1 247 ? -33.723 12.882 35.562 1.00 43.16 247 ASP A O 1
ATOM 1973 N N . THR A 1 248 ? -31.906 12.010 34.610 1.00 44.12 248 THR A N 1
ATOM 1974 C CA . THR A 1 248 ? -32.618 10.785 34.173 1.00 44.12 248 THR A CA 1
ATOM 1975 C C . THR A 1 248 ? -32.869 9.747 35.271 1.00 44.12 248 THR A C 1
ATOM 1977 O O . THR A 1 248 ? -33.622 8.798 35.043 1.00 44.12 248 THR A O 1
ATOM 1980 N N . TRP A 1 249 ? -32.323 9.930 36.478 1.00 43.38 249 TRP A N 1
ATOM 1981 C CA . TRP A 1 249 ? -32.475 8.978 37.592 1.00 43.38 249 TRP A CA 1
ATOM 1982 C C . TRP A 1 249 ? -33.334 9.480 38.760 1.00 43.38 249 TRP A C 1
ATOM 1984 O O . TRP A 1 249 ? -33.287 8.896 39.847 1.00 43.38 249 TRP A O 1
ATOM 1994 N N . ALA A 1 250 ? -34.139 10.525 38.545 1.00 32.69 250 ALA A N 1
ATOM 1995 C CA . ALA A 1 250 ? -35.169 10.950 39.490 1.00 32.69 250 ALA A CA 1
ATOM 1996 C C . ALA A 1 250 ? -36.387 10.001 39.443 1.00 32.69 250 ALA A C 1
ATOM 1998 O O . ALA A 1 250 ? -37.448 10.344 38.917 1.00 32.69 250 ALA A O 1
ATOM 1999 N N . LEU A 1 251 ? -36.219 8.792 39.984 1.00 36.03 251 LEU A N 1
ATOM 2000 C CA . LEU A 1 251 ? -37.300 7.917 40.447 1.00 36.03 251 LEU A CA 1
ATOM 2001 C C . LEU A 1 251 ? -37.026 7.494 41.887 1.00 36.03 251 LEU A C 1
ATOM 2003 O O . LEU A 1 251 ? -35.892 7.031 42.148 1.00 36.03 251 LEU A O 1
#

Foldseek 3Di:
DPPVVVDLPLCQPPVRDGLQDPVLLVLLVVLLVLLLLDQLDPVSLCVQLNADPLLCVLPPPPQVNLLSPLSVQSNVLSVLSVVLSVLVVVLVVLVVVLNVCVVVLVVLLVVLVVCCVPVCVVPPVSVVVSLVSVVVSVVSLVVSLVSLVVSLVSNVVSLVSNVVSLVSSVVSLVVLPDVVSLVSLLVSLPPPPCSVVSSVSSVSSSVSSSVSSVPNDSCVSNVVVSSSSVSVNVSSDDPPPPPPPPPPPPD

Radius of gyration: 28.6 Å; chains: 1; bounding box: 69×31×86 Å

pLDDT: mean 84.96, std 15.65, range [32.69, 98.31]

Secondary structure (DSSP, 8-state):
--GGGTS-TTSB-TTSSBSS-HHHHHHHHHHHHHHHT---SHHHHHHHT---HHHHHHHIIIIIHHHHHHHHHHHHHHHHHHHHHHHHHHHHHHHHHHHHHHHHHHHHHHHHHHHHTTT-TT-HHHHHHHHHHHHHHHHHHHHHHHHHHHHHHHHHHHHHHHHHHHHHHHHHHHHHTSHHHHHHH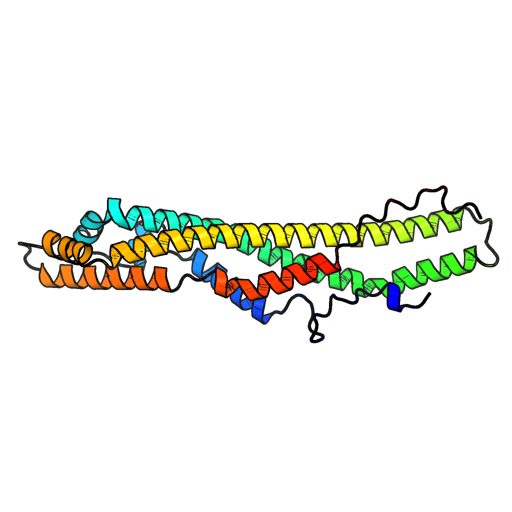HHHTTT-TTHHHHHHHHHHHHHHHHHHHHT--HHHHHHHHHHHHHHHHHHH---------GGGG--